Protein AF-A0A975SN29-F1 (afdb_monomer)

Sequence (221 aa):
MDMKLSLSLAALLTLSACASNGNGTATGSHAGDKAAVGAVIGGGGAYLGCKLLGGSNVACRNLAVVGAAAGGYIGWKQGKEQDLAEAQAFADKMRQSKVPVQTDTGTVRHQDDKGQPVAYTAWRGTNVGLPPKALAAGDPDLQHSVELAGQLAVSRHESTTVIVSVPAKQRENVLFWLNNGFQQGTAANDTTPPKIQEVPYKKGSLPYLRVQPTDQQQFHA

Radius of gyration: 21.83 Å; Cα contacts (8 Å, |Δi|>4): 392; chains: 1; bounding box: 66×28×60 Å

Mean predicted aligned error: 11.05 Å

pLDDT: mean 77.38, std 17.58, range [30.55, 97.31]

Organism: NCBI:txid2785627

Structure (mmCIF, N/CA/C/O backbone):
data_AF-A0A975SN29-F1
#
_entry.id   AF-A0A975SN29-F1
#
loop_
_atom_site.group_PDB
_atom_site.id
_atom_site.type_symbol
_atom_site.label_atom_id
_atom_site.label_alt_id
_atom_site.label_comp_id
_atom_site.label_asym_id
_atom_site.label_entity_id
_atom_site.label_seq_id
_atom_site.pdbx_PDB_ins_code
_atom_site.Cartn_x
_atom_site.Cartn_y
_atom_site.Cartn_z
_atom_site.occupancy
_atom_site.B_iso_or_equiv
_atom_site.auth_seq_id
_atom_site.auth_comp_id
_atom_site.auth_asym_id
_atom_site.auth_atom_id
_atom_site.pdbx_PDB_model_num
ATOM 1 N N . MET A 1 1 ? 42.131 11.975 -22.001 1.00 42.06 1 MET A N 1
ATOM 2 C CA . MET A 1 1 ? 41.011 11.460 -22.816 1.00 42.06 1 MET A CA 1
ATOM 3 C C . MET A 1 1 ? 39.726 11.624 -22.000 1.00 42.06 1 MET A C 1
ATOM 5 O O . MET A 1 1 ? 39.101 10.630 -21.706 1.00 42.06 1 MET A O 1
ATOM 9 N N . ASP A 1 2 ? 39.297 12.833 -21.602 1.00 38.12 2 ASP A N 1
ATOM 10 C CA . ASP A 1 2 ? 38.411 12.926 -20.410 1.00 38.12 2 ASP A CA 1
ATOM 11 C C . ASP A 1 2 ? 37.273 13.958 -20.494 1.00 38.12 2 ASP A C 1
ATOM 13 O O . ASP A 1 2 ? 36.813 14.473 -19.485 1.00 38.12 2 ASP A O 1
ATOM 17 N N . MET A 1 3 ? 36.764 14.256 -21.695 1.00 30.55 3 MET A N 1
ATOM 18 C CA . MET A 1 3 ? 35.616 15.177 -21.854 1.00 30.55 3 MET A CA 1
ATOM 19 C C . MET A 1 3 ? 34.430 14.611 -22.646 1.00 30.55 3 MET A C 1
ATOM 21 O O . MET A 1 3 ? 33.366 15.217 -22.674 1.00 30.55 3 MET A O 1
ATOM 25 N N . LYS A 1 4 ? 34.570 13.439 -23.283 1.00 32.84 4 LYS A N 1
ATOM 26 C CA . LYS A 1 4 ? 33.484 12.832 -24.085 1.00 32.84 4 LYS A CA 1
ATOM 27 C C . LYS A 1 4 ? 32.602 11.860 -23.288 1.00 32.84 4 LYS A C 1
ATOM 29 O O . LYS A 1 4 ? 31.443 11.660 -23.648 1.00 32.84 4 LYS A O 1
ATOM 34 N N . LEU A 1 5 ? 33.119 11.293 -22.195 1.00 35.09 5 LEU A N 1
ATOM 35 C CA . LEU A 1 5 ? 32.357 10.396 -21.318 1.00 35.09 5 LEU A CA 1
ATOM 36 C C . LEU A 1 5 ? 31.350 11.168 -20.446 1.00 35.09 5 LEU A C 1
ATOM 38 O O . LEU A 1 5 ? 30.210 10.737 -20.294 1.00 35.09 5 LEU A O 1
ATOM 42 N N . SER A 1 6 ? 31.735 12.350 -19.954 1.00 35.56 6 SER A N 1
ATOM 43 C CA . SER A 1 6 ? 30.898 13.206 -19.101 1.00 35.56 6 SER A CA 1
ATOM 44 C C . SER A 1 6 ? 29.681 13.780 -19.836 1.00 35.56 6 SER A C 1
ATOM 46 O O . SER A 1 6 ? 28.582 13.779 -19.284 1.00 35.56 6 SER A O 1
ATOM 48 N N . LEU A 1 7 ? 29.824 14.167 -21.111 1.00 34.75 7 LEU A N 1
ATOM 49 C CA . LEU A 1 7 ? 28.680 14.581 -21.941 1.00 34.75 7 LEU A CA 1
ATOM 50 C C . LEU A 1 7 ? 27.700 13.433 -22.225 1.00 34.75 7 LEU A C 1
ATOM 52 O O . LEU A 1 7 ? 26.506 13.671 -22.383 1.00 34.75 7 LEU A O 1
ATOM 56 N N . SER A 1 8 ? 28.190 12.194 -22.290 1.00 44.41 8 SER A N 1
ATOM 57 C CA . SER A 1 8 ? 27.351 11.021 -22.561 1.00 44.41 8 SER A CA 1
ATOM 58 C C . SER A 1 8 ? 26.499 10.655 -21.341 1.00 44.41 8 SER A C 1
ATOM 60 O O . SER A 1 8 ? 25.329 10.316 -21.493 1.00 44.41 8 SER A O 1
ATOM 62 N N . LEU A 1 9 ? 27.053 10.804 -20.132 1.00 43.00 9 LEU A N 1
ATOM 63 C CA . LEU A 1 9 ? 26.331 10.596 -18.875 1.00 43.00 9 LEU A CA 1
ATOM 64 C C . LEU A 1 9 ? 25.276 11.691 -18.633 1.00 43.00 9 LEU A C 1
ATOM 66 O O . LEU A 1 9 ? 24.149 11.386 -18.259 1.00 43.00 9 LEU A O 1
ATOM 70 N N . ALA A 1 10 ? 25.604 12.953 -18.932 1.00 40.62 10 ALA A N 1
ATOM 71 C CA . ALA A 1 10 ? 24.655 14.068 -18.859 1.00 40.62 10 ALA A CA 1
ATOM 72 C C . ALA A 1 10 ? 23.518 13.950 -19.895 1.00 40.62 10 ALA A C 1
ATOM 74 O O . ALA A 1 10 ? 22.378 14.310 -19.605 1.00 40.62 10 ALA A O 1
ATOM 75 N N . ALA A 1 11 ? 23.796 13.394 -21.081 1.00 43.03 11 ALA A N 1
ATOM 76 C CA . ALA A 1 11 ? 22.776 13.063 -22.077 1.00 43.03 11 ALA A CA 1
ATOM 77 C C . ALA A 1 11 ? 21.866 11.903 -21.619 1.00 43.03 11 ALA A C 1
ATOM 79 O O . ALA A 1 11 ? 20.659 11.953 -21.822 1.00 43.03 11 ALA A O 1
ATOM 80 N N . LEU A 1 12 ? 22.416 10.883 -20.949 1.00 43.94 12 LEU A N 1
ATOM 81 C CA . LEU A 1 12 ? 21.635 9.793 -20.342 1.00 43.94 12 LEU A CA 1
ATOM 82 C C . LEU A 1 12 ? 20.727 10.296 -19.205 1.00 43.94 12 LEU A C 1
ATOM 84 O O . LEU A 1 12 ? 19.560 9.917 -19.152 1.00 43.94 12 LEU A O 1
ATOM 88 N N . LEU A 1 13 ? 21.230 11.209 -18.367 1.00 41.72 13 LEU A N 1
ATOM 89 C CA . LEU A 1 13 ? 20.468 11.859 -17.291 1.00 41.72 13 LEU A CA 1
ATOM 90 C C . LEU A 1 13 ? 19.390 12.831 -17.811 1.00 41.72 13 LEU A C 1
ATOM 92 O O . LEU A 1 13 ? 18.371 13.040 -17.157 1.00 41.72 13 LEU A O 1
ATOM 96 N N . THR A 1 14 ? 19.579 13.416 -18.998 1.00 43.19 14 THR A N 1
ATOM 97 C CA . THR A 1 14 ? 18.558 14.264 -19.642 1.00 43.19 14 THR A CA 1
ATOM 98 C C . THR A 1 14 ? 17.539 13.455 -20.447 1.00 43.19 14 THR A C 1
ATOM 100 O O . THR A 1 14 ? 16.385 13.871 -20.531 1.00 43.19 14 THR A O 1
ATOM 103 N N . LEU A 1 15 ? 17.888 12.264 -20.958 1.00 39.72 15 LEU A N 1
ATOM 104 C CA . LEU A 1 15 ? 16.905 11.343 -21.546 1.00 39.72 15 LEU A CA 1
ATOM 105 C C . LEU A 1 15 ? 15.974 10.723 -20.495 1.00 39.72 15 LEU A C 1
ATOM 107 O O . LEU A 1 15 ? 14.792 10.561 -20.792 1.00 39.72 15 LEU A O 1
ATOM 111 N N . SER A 1 16 ? 16.433 10.460 -19.265 1.00 43.19 16 SER A N 1
ATOM 112 C CA . SER A 1 16 ? 15.530 10.062 -18.168 1.00 43.19 16 SER A CA 1
ATOM 113 C C . SER A 1 16 ? 14.518 11.158 -17.806 1.00 43.19 16 SER A C 1
ATOM 115 O O . SER A 1 16 ? 13.410 10.840 -17.390 1.00 43.19 16 SER A O 1
ATOM 117 N N . ALA A 1 17 ? 14.851 12.432 -18.050 1.00 37.81 17 ALA A N 1
ATOM 118 C CA . ALA A 1 17 ? 13.935 13.568 -17.893 1.00 37.81 17 ALA A CA 1
ATOM 119 C C . ALA A 1 17 ? 13.009 13.802 -19.110 1.00 37.81 17 ALA A C 1
ATOM 121 O O . ALA A 1 17 ? 12.074 14.593 -19.034 1.00 37.81 17 ALA A O 1
ATOM 122 N N . CYS A 1 18 ? 13.246 13.129 -20.244 1.00 42.12 18 CYS A N 1
ATOM 123 C CA . CYS A 1 18 ? 12.315 13.115 -21.381 1.00 42.12 18 CYS A CA 1
ATOM 124 C C . CYS A 1 18 ? 11.460 11.842 -21.429 1.00 42.12 18 CYS A C 1
ATOM 126 O O . CYS A 1 18 ? 10.334 11.901 -21.916 1.00 42.12 18 CYS A O 1
ATOM 128 N N . ALA A 1 19 ? 11.927 10.724 -20.863 1.00 38.62 19 ALA A N 1
ATOM 129 C CA . ALA A 1 19 ? 11.086 9.553 -20.605 1.00 38.62 19 ALA A CA 1
ATOM 130 C C . ALA A 1 19 ? 9.958 9.868 -19.600 1.00 38.62 19 ALA A C 1
ATOM 132 O O . ALA A 1 19 ? 8.899 9.254 -19.661 1.00 38.62 19 ALA A O 1
ATOM 133 N N . SER A 1 20 ? 10.134 10.892 -18.754 1.00 36.16 20 SER A N 1
ATOM 134 C CA . SER A 1 20 ? 9.073 11.431 -17.895 1.00 36.16 20 SER A CA 1
ATOM 135 C C . SER A 1 20 ? 8.062 12.340 -18.612 1.00 36.16 20 SER A C 1
ATOM 137 O O . SER A 1 20 ? 7.052 12.704 -18.017 1.00 36.16 20 SER A O 1
ATOM 139 N N . ASN A 1 21 ? 8.295 12.708 -19.881 1.00 31.58 21 ASN A N 1
ATOM 140 C CA . ASN A 1 21 ? 7.394 13.576 -20.659 1.00 31.58 21 ASN A CA 1
ATOM 141 C C . ASN A 1 21 ? 6.458 12.809 -21.610 1.00 31.58 21 ASN A C 1
ATOM 143 O O . ASN A 1 21 ? 5.688 13.421 -22.347 1.00 31.58 21 ASN A O 1
ATOM 147 N N . GLY A 1 22 ? 6.473 11.475 -21.563 1.00 33.03 22 GLY A N 1
ATOM 148 C CA . GLY A 1 22 ? 5.462 10.611 -22.169 1.00 33.03 22 GLY A CA 1
ATOM 149 C C . GLY A 1 22 ? 4.549 10.020 -21.099 1.00 33.03 22 GLY A C 1
ATOM 150 O O . GLY A 1 22 ? 4.632 8.837 -20.809 1.00 33.03 22 GLY A O 1
ATOM 151 N N . ASN A 1 23 ? 3.699 10.844 -20.484 1.00 35.97 23 ASN A N 1
ATOM 152 C CA . ASN A 1 23 ? 2.601 10.405 -19.608 1.00 35.97 23 ASN A CA 1
ATOM 153 C C . ASN A 1 23 ? 2.967 9.634 -18.316 1.00 35.97 23 ASN A C 1
ATOM 155 O O . ASN A 1 23 ? 2.082 9.079 -17.669 1.00 35.97 23 ASN A O 1
ATOM 159 N N . GLY A 1 24 ? 4.239 9.608 -17.919 1.00 35.94 24 GLY A N 1
ATOM 160 C CA . GLY A 1 24 ? 4.712 8.960 -16.698 1.00 35.94 24 GLY A CA 1
ATOM 161 C C . GLY A 1 24 ? 5.503 9.946 -15.862 1.00 35.94 24 GLY A C 1
ATOM 162 O O . GLY A 1 24 ? 6.723 10.023 -15.967 1.00 35.94 24 GLY A O 1
ATOM 163 N N . THR A 1 25 ? 4.804 10.718 -15.037 1.00 35.81 25 THR A N 1
ATOM 164 C CA . THR A 1 25 ? 5.417 11.433 -13.919 1.00 35.81 25 THR A CA 1
ATOM 165 C C . THR A 1 25 ? 6.379 10.498 -13.189 1.00 35.81 25 THR A C 1
ATOM 167 O O . THR A 1 25 ? 6.007 9.367 -12.873 1.00 35.81 25 THR A O 1
ATOM 170 N N . ALA A 1 26 ? 7.583 10.978 -12.869 1.00 42.91 26 ALA A N 1
ATOM 171 C CA . ALA A 1 26 ? 8.365 10.445 -11.760 1.00 42.91 26 ALA A CA 1
ATOM 172 C C . ALA A 1 26 ? 7.578 10.721 -10.464 1.00 42.91 26 ALA A C 1
ATOM 174 O O . ALA A 1 26 ? 7.877 11.626 -9.695 1.00 42.91 26 ALA A O 1
ATOM 175 N N . THR A 1 27 ? 6.460 10.021 -10.291 1.00 43.81 27 THR A N 1
ATOM 176 C CA . THR A 1 27 ? 5.725 9.929 -9.040 1.00 43.81 27 THR A CA 1
ATOM 177 C C . THR A 1 27 ? 6.634 9.143 -8.132 1.00 43.81 27 THR A C 1
ATOM 179 O O . THR A 1 27 ? 6.954 8.022 -8.521 1.00 43.81 27 THR A O 1
ATOM 182 N N . GLY A 1 28 ? 7.070 9.726 -7.010 1.00 49.59 28 GLY A N 1
ATOM 183 C CA . GLY A 1 28 ? 7.943 9.101 -6.009 1.00 49.59 28 GLY A CA 1
ATOM 184 C C . GLY A 1 28 ? 7.389 7.749 -5.580 1.00 49.59 28 GLY A C 1
ATOM 185 O O . GLY A 1 28 ? 6.619 7.649 -4.625 1.00 49.59 28 GLY A O 1
ATOM 186 N N . SER A 1 29 ? 7.681 6.735 -6.392 1.00 59.50 29 SER A N 1
ATOM 187 C CA . SER A 1 29 ? 7.031 5.447 -6.355 1.00 59.50 29 SER A CA 1
ATOM 188 C C . SER A 1 29 ? 7.903 4.324 -6.838 1.00 59.50 29 SER A C 1
ATOM 190 O O . SER A 1 29 ? 8.694 4.536 -7.748 1.00 59.50 29 SER A O 1
ATOM 192 N N . HIS A 1 30 ? 7.726 3.114 -6.298 1.00 64.38 30 HIS A N 1
ATOM 193 C CA . HIS A 1 30 ? 8.544 1.969 -6.703 1.00 64.38 30 HIS A CA 1
ATOM 194 C C . HIS A 1 30 ? 8.487 1.753 -8.215 1.00 64.38 30 HIS A C 1
ATOM 196 O O . HIS A 1 30 ? 9.517 1.534 -8.845 1.00 64.38 30 HIS A O 1
ATOM 202 N N . ALA A 1 31 ? 7.303 1.881 -8.814 1.00 65.81 31 ALA A N 1
ATOM 203 C CA . ALA A 1 31 ? 7.139 1.805 -10.260 1.00 65.81 31 ALA A CA 1
ATOM 204 C C . ALA A 1 31 ? 7.896 2.926 -11.001 1.00 65.81 31 ALA A C 1
ATOM 206 O O . ALA A 1 31 ? 8.588 2.642 -11.973 1.00 65.81 31 ALA A O 1
ATOM 207 N N . GLY A 1 32 ? 7.819 4.176 -10.538 1.00 62.59 32 GLY A N 1
ATOM 208 C CA . GLY A 1 32 ? 8.543 5.305 -11.136 1.00 62.59 32 GLY A CA 1
ATOM 209 C C . GLY A 1 32 ? 10.066 5.201 -10.985 1.00 62.59 32 GLY A C 1
ATOM 210 O O . GLY A 1 32 ? 10.797 5.332 -11.965 1.00 62.59 32 GLY A O 1
ATOM 211 N N . ASP A 1 33 ? 10.548 4.892 -9.783 1.00 69.44 33 ASP A N 1
ATOM 212 C CA . ASP A 1 33 ? 11.972 4.808 -9.450 1.00 69.44 33 ASP A CA 1
ATOM 213 C C . ASP A 1 33 ? 12.642 3.654 -10.193 1.00 69.44 33 ASP A C 1
ATOM 215 O O . ASP A 1 33 ? 13.698 3.812 -10.812 1.00 69.44 33 ASP A O 1
ATOM 219 N N . LYS A 1 34 ? 12.009 2.475 -10.175 1.00 72.00 34 LYS A N 1
ATOM 220 C CA . LYS A 1 34 ? 12.519 1.305 -10.890 1.00 72.00 34 LYS A CA 1
ATOM 221 C C . LYS A 1 34 ? 12.442 1.518 -12.395 1.00 72.00 34 LYS A C 1
ATOM 223 O O . LYS A 1 34 ? 13.372 1.099 -13.078 1.00 72.00 34 LYS A O 1
ATOM 228 N N . ALA A 1 35 ? 11.416 2.197 -12.916 1.00 71.25 35 ALA A N 1
ATOM 229 C CA . ALA A 1 35 ? 11.364 2.578 -14.327 1.00 71.25 35 ALA A CA 1
ATOM 230 C C . ALA A 1 35 ? 12.508 3.523 -14.706 1.00 71.25 35 ALA A C 1
ATOM 232 O O . ALA A 1 35 ? 13.183 3.296 -15.704 1.00 71.25 35 ALA A O 1
ATOM 233 N N . ALA A 1 36 ? 12.793 4.543 -13.897 1.00 69.00 36 ALA A N 1
ATOM 234 C CA . ALA A 1 36 ? 13.897 5.461 -14.161 1.00 69.00 36 ALA A CA 1
ATOM 235 C C . ALA A 1 36 ? 15.252 4.731 -14.165 1.00 69.00 36 ALA A C 1
ATOM 237 O O . ALA A 1 36 ? 16.028 4.857 -15.116 1.00 69.00 36 ALA A O 1
ATOM 238 N N . VAL A 1 37 ? 15.515 3.905 -13.147 1.00 74.25 37 VAL A N 1
ATOM 239 C CA . VAL A 1 37 ? 16.735 3.084 -13.065 1.00 74.25 37 VAL A CA 1
ATOM 240 C C . VAL A 1 37 ? 16.821 2.115 -14.242 1.00 74.25 37 VAL A C 1
ATOM 242 O O . VAL A 1 37 ? 17.861 2.014 -14.894 1.00 74.25 37 VAL A O 1
ATOM 245 N N . GLY A 1 38 ? 15.720 1.434 -14.550 1.00 66.44 38 GLY A N 1
ATOM 246 C CA . GLY A 1 38 ? 15.622 0.512 -15.669 1.00 66.44 38 GLY A CA 1
ATOM 247 C C . GLY A 1 38 ? 15.905 1.202 -17.000 1.00 66.44 38 GLY A C 1
ATOM 248 O O . GLY A 1 38 ? 16.692 0.688 -17.791 1.00 66.44 38 GLY A O 1
ATOM 249 N N . ALA A 1 39 ? 15.358 2.396 -17.230 1.00 70.38 39 ALA A N 1
ATOM 250 C CA . ALA A 1 39 ? 15.585 3.170 -18.445 1.00 70.38 39 ALA A CA 1
ATOM 251 C C . ALA A 1 39 ? 17.049 3.607 -18.600 1.00 70.38 39 ALA A C 1
ATOM 253 O O . ALA A 1 39 ? 17.607 3.528 -19.696 1.00 70.38 39 ALA A O 1
ATOM 254 N N . VAL A 1 40 ? 17.709 4.004 -17.509 1.00 69.94 40 VAL A N 1
ATOM 255 C CA . VAL A 1 40 ? 19.139 4.351 -17.528 1.00 69.94 40 VAL A CA 1
ATOM 256 C C . VAL A 1 40 ? 19.999 3.124 -17.835 1.00 69.94 40 VAL A C 1
ATOM 258 O O . VAL A 1 40 ? 20.869 3.190 -18.707 1.00 69.94 40 VAL A O 1
ATOM 261 N N . ILE A 1 41 ? 19.746 1.996 -17.164 1.00 73.06 41 ILE A N 1
ATOM 262 C CA . ILE A 1 41 ? 20.492 0.747 -17.382 1.00 73.06 41 ILE A CA 1
ATOM 263 C C . ILE A 1 41 ? 20.272 0.236 -18.807 1.00 73.06 41 ILE A C 1
ATOM 265 O O . ILE A 1 41 ? 21.234 -0.097 -19.500 1.00 73.06 41 ILE A O 1
ATOM 269 N N . GLY A 1 42 ? 19.023 0.212 -19.268 1.00 69.44 42 GLY A N 1
ATOM 270 C CA . GLY A 1 42 ? 18.660 -0.257 -20.599 1.00 69.44 42 GLY A CA 1
ATOM 271 C C . GLY A 1 42 ? 19.234 0.627 -21.705 1.00 69.44 42 GLY A C 1
ATOM 272 O O . GLY A 1 42 ? 19.838 0.116 -22.648 1.00 69.44 42 GLY A O 1
ATOM 273 N N . GLY A 1 43 ? 19.131 1.954 -21.574 1.00 69.69 43 GLY A N 1
ATOM 274 C CA . GLY A 1 43 ? 19.673 2.890 -22.559 1.00 69.69 43 GLY A CA 1
ATOM 275 C C . GLY A 1 43 ? 21.199 2.911 -22.591 1.00 69.69 43 GLY A C 1
ATOM 276 O O . GLY A 1 43 ? 21.801 2.865 -23.668 1.00 69.69 43 GLY A O 1
ATOM 277 N N . GLY A 1 44 ? 21.838 2.910 -21.419 1.00 68.12 44 GLY A N 1
ATOM 278 C CA . GLY A 1 44 ? 23.293 2.833 -21.298 1.00 68.12 44 GLY A CA 1
ATOM 279 C C . GLY A 1 44 ? 23.852 1.510 -21.829 1.00 68.12 44 GLY A C 1
ATOM 280 O O . GLY A 1 44 ? 24.792 1.514 -22.626 1.00 68.12 44 GLY A O 1
ATOM 281 N N . GLY A 1 45 ? 23.239 0.384 -21.451 1.00 69.88 45 GLY A N 1
ATOM 282 C CA . GLY A 1 45 ? 23.630 -0.955 -21.893 1.00 69.88 45 GLY A CA 1
ATOM 283 C C . GLY A 1 45 ? 23.480 -1.149 -23.401 1.00 69.88 45 GLY A C 1
ATOM 284 O O . GLY A 1 45 ? 24.402 -1.637 -24.054 1.00 69.88 45 GLY A O 1
ATOM 285 N N . ALA A 1 46 ? 22.369 -0.690 -23.981 1.00 72.62 46 ALA A N 1
A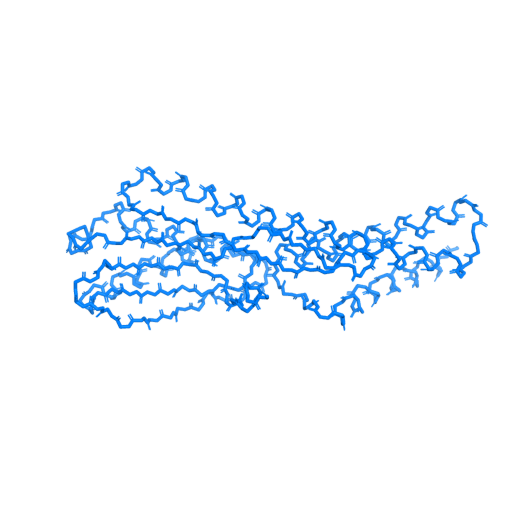TOM 286 C CA . ALA A 1 46 ? 22.132 -0.761 -25.419 1.00 72.62 46 ALA A CA 1
ATOM 287 C C . ALA A 1 46 ? 23.109 0.117 -26.223 1.00 72.62 46 ALA A C 1
ATOM 289 O O . ALA A 1 46 ? 23.661 -0.331 -27.231 1.00 72.62 46 ALA A O 1
ATOM 290 N N . TYR A 1 47 ? 23.385 1.345 -25.767 1.00 74.25 47 TYR A N 1
ATOM 291 C CA . TYR A 1 47 ? 24.357 2.223 -26.425 1.00 74.25 47 TYR A CA 1
ATOM 292 C C . TYR A 1 47 ? 25.767 1.621 -26.423 1.00 74.25 47 TYR A C 1
ATOM 294 O O . TYR A 1 47 ? 26.421 1.556 -27.469 1.00 74.25 47 TYR A O 1
ATOM 302 N N . LEU A 1 48 ? 26.231 1.172 -25.251 1.00 74.12 48 LEU A N 1
ATOM 303 C CA . LEU A 1 48 ? 27.554 0.570 -25.085 1.00 74.12 48 LEU A CA 1
ATOM 304 C C . LEU A 1 48 ? 27.674 -0.729 -25.885 1.00 74.12 48 LEU A C 1
ATOM 306 O O . LEU A 1 48 ? 28.657 -0.903 -26.602 1.00 74.12 48 LEU A O 1
ATOM 310 N N . GLY A 1 49 ? 26.654 -1.590 -25.846 1.00 71.81 49 GLY A N 1
ATOM 311 C CA . GLY A 1 49 ? 26.600 -2.817 -26.640 1.00 71.81 49 GLY A CA 1
ATOM 312 C C . GLY A 1 49 ? 26.701 -2.544 -28.142 1.0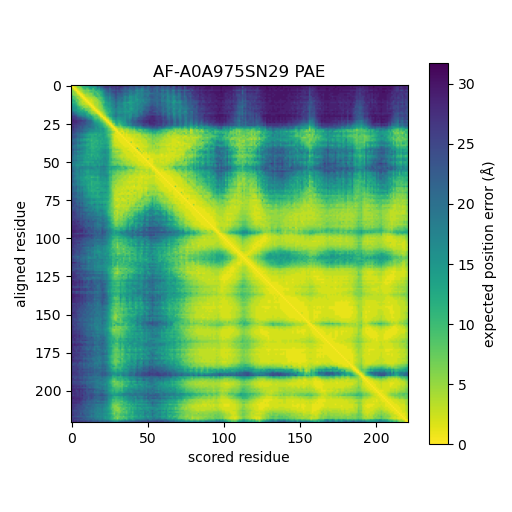0 71.81 49 GLY A C 1
ATOM 313 O O . GLY A 1 49 ? 27.541 -3.129 -28.820 1.00 71.81 49 GLY A O 1
ATOM 314 N N . CYS A 1 50 ? 25.932 -1.585 -28.665 1.00 75.38 50 CYS A N 1
ATOM 315 C CA . CYS A 1 50 ? 26.022 -1.195 -30.074 1.00 75.38 50 CYS A CA 1
ATOM 316 C C . CYS A 1 50 ? 27.405 -0.643 -30.447 1.00 75.38 50 CYS A C 1
ATOM 318 O O . CYS A 1 50 ? 27.923 -0.937 -31.526 1.00 75.38 50 CYS A O 1
ATOM 320 N N . LYS A 1 51 ? 28.033 0.133 -29.556 1.00 73.19 51 LYS A N 1
ATOM 321 C CA . LYS A 1 51 ? 29.380 0.659 -29.788 1.00 73.19 51 LYS A CA 1
ATOM 322 C C . LYS A 1 51 ? 30.451 -0.419 -29.817 1.00 73.19 51 LYS A C 1
ATOM 324 O O . LYS A 1 51 ? 31.335 -0.351 -30.668 1.00 73.19 51 LYS A O 1
ATOM 329 N N . LEU A 1 52 ? 30.347 -1.413 -28.941 1.00 76.19 52 LEU A N 1
ATOM 330 C CA . LEU A 1 52 ? 31.243 -2.568 -28.919 1.00 76.19 52 LEU A CA 1
ATOM 331 C C . LEU A 1 52 ? 31.102 -3.435 -30.178 1.00 76.19 52 LEU A C 1
ATOM 333 O O . LEU A 1 52 ? 32.084 -4.007 -30.635 1.00 76.19 52 LEU A O 1
ATOM 337 N N . LEU A 1 53 ? 29.914 -3.464 -30.786 1.00 83.44 53 LEU A N 1
ATOM 338 C CA . LEU A 1 53 ? 29.642 -4.161 -32.047 1.00 83.44 53 LEU A CA 1
ATOM 339 C C . LEU A 1 53 ? 30.008 -3.341 -33.302 1.00 83.44 53 LEU A C 1
ATOM 341 O O . LEU A 1 53 ? 29.648 -3.718 -34.414 1.00 83.44 53 LEU A O 1
ATOM 345 N N . GLY A 1 54 ? 30.711 -2.214 -33.145 1.00 81.06 54 GLY A N 1
ATOM 346 C CA . GLY A 1 54 ? 31.159 -1.376 -34.264 1.00 81.06 54 GLY A CA 1
ATOM 347 C C . GLY A 1 54 ? 30.076 -0.467 -34.859 1.00 81.06 54 GLY A C 1
ATOM 348 O O . GLY A 1 54 ? 30.253 0.074 -35.949 1.00 81.06 54 GLY A O 1
ATOM 349 N N . GLY A 1 55 ? 28.955 -0.270 -34.161 1.00 78.44 55 GLY A N 1
ATOM 350 C CA . GLY A 1 55 ? 27.825 0.515 -34.647 1.00 78.44 55 GLY A CA 1
ATOM 351 C C . GLY A 1 55 ? 28.088 2.024 -34.779 1.00 78.44 55 GLY A C 1
ATOM 352 O O . GLY A 1 55 ? 28.858 2.654 -34.035 1.00 78.44 55 GLY A O 1
ATOM 353 N N . SER A 1 56 ? 27.385 2.645 -35.732 1.00 84.25 56 SER A N 1
ATOM 354 C CA . SER A 1 56 ? 27.425 4.094 -35.950 1.00 84.25 56 SER A CA 1
ATOM 355 C C . SER A 1 56 ? 26.758 4.858 -34.798 1.00 84.25 56 SER A C 1
ATOM 357 O O . SER A 1 56 ? 25.887 4.342 -34.102 1.00 84.25 56 SER A O 1
ATOM 359 N N . ASN A 1 57 ? 27.135 6.126 -34.593 1.00 72.81 57 ASN A N 1
ATOM 360 C CA . ASN A 1 57 ? 26.553 6.956 -33.524 1.00 72.81 57 ASN A CA 1
ATOM 361 C C . ASN A 1 57 ? 25.023 7.077 -33.627 1.00 72.81 57 ASN A C 1
ATOM 363 O O . ASN A 1 57 ? 24.348 7.103 -32.603 1.00 72.81 57 ASN A O 1
ATOM 367 N N . VAL A 1 58 ? 24.486 7.147 -34.849 1.00 74.25 58 VAL A N 1
ATOM 368 C CA . VAL A 1 58 ? 23.041 7.266 -35.095 1.00 74.25 58 VAL A CA 1
ATOM 369 C C . VAL A 1 58 ? 22.332 5.955 -34.752 1.00 74.25 58 VAL A C 1
ATOM 371 O O . VAL A 1 58 ? 21.357 5.970 -34.006 1.00 74.25 58 VAL A O 1
ATOM 374 N N . ALA A 1 59 ? 22.868 4.815 -35.202 1.00 72.25 59 ALA A N 1
ATOM 375 C CA . ALA A 1 59 ? 22.308 3.501 -34.887 1.00 72.25 59 ALA A CA 1
ATOM 376 C C . ALA A 1 59 ? 22.348 3.207 -33.378 1.00 72.25 59 ALA A C 1
ATOM 378 O O . ALA A 1 59 ? 21.356 2.756 -32.810 1.00 72.25 59 ALA A O 1
ATOM 379 N N . CYS A 1 60 ? 23.454 3.536 -32.703 1.00 73.88 60 CYS A N 1
ATOM 380 C CA . CYS A 1 60 ? 23.589 3.293 -31.267 1.00 73.88 60 CYS A CA 1
ATOM 381 C C . CYS A 1 60 ? 22.714 4.213 -30.419 1.00 73.88 60 CYS A C 1
ATOM 383 O O . CYS A 1 60 ? 22.225 3.781 -29.381 1.00 73.88 60 CYS A O 1
ATOM 385 N N . ARG A 1 61 ? 22.467 5.455 -30.855 1.00 70.94 61 ARG A N 1
ATOM 386 C CA . ARG A 1 61 ? 21.489 6.336 -30.200 1.00 70.94 61 ARG A CA 1
ATOM 387 C C . ARG A 1 61 ? 20.069 5.798 -30.329 1.00 70.94 61 ARG A C 1
ATOM 389 O O . ARG A 1 61 ? 19.362 5.762 -29.330 1.00 70.94 61 ARG A O 1
ATOM 396 N N . ASN A 1 62 ? 19.676 5.329 -31.512 1.00 69.81 62 ASN A N 1
ATOM 397 C CA . ASN A 1 62 ? 18.355 4.728 -31.700 1.00 69.81 62 ASN A CA 1
ATOM 398 C C . ASN A 1 62 ? 18.192 3.468 -30.838 1.00 69.81 62 ASN A C 1
ATOM 400 O O . ASN A 1 62 ? 17.161 3.296 -30.193 1.00 69.81 62 ASN A O 1
ATOM 404 N N . LEU A 1 63 ? 19.232 2.631 -30.752 1.00 69.12 63 LEU A N 1
ATOM 405 C CA . LEU A 1 63 ? 19.213 1.454 -29.886 1.00 69.12 63 LEU A CA 1
ATOM 406 C C . LEU A 1 63 ? 19.153 1.832 -28.398 1.00 69.12 63 LEU A C 1
ATOM 408 O O . LEU A 1 63 ? 18.455 1.174 -27.638 1.00 69.12 63 LEU A O 1
ATOM 412 N N . ALA A 1 64 ? 19.829 2.908 -27.987 1.00 70.38 64 ALA A N 1
ATOM 413 C CA . ALA A 1 64 ? 19.759 3.431 -26.624 1.00 70.38 64 ALA A CA 1
ATOM 414 C C . ALA A 1 64 ? 18.343 3.886 -26.245 1.00 70.38 64 ALA A C 1
ATOM 416 O O . ALA A 1 64 ? 17.905 3.636 -25.129 1.00 70.38 64 ALA A O 1
ATOM 417 N N . VAL A 1 65 ? 17.610 4.520 -27.165 1.00 71.50 65 VAL A N 1
ATOM 418 C CA . VAL A 1 65 ? 16.216 4.930 -26.923 1.00 71.50 65 VAL A CA 1
ATOM 419 C C . VAL A 1 65 ? 15.319 3.709 -26.719 1.00 71.50 65 VAL A C 1
ATOM 421 O O . VAL A 1 65 ? 14.565 3.661 -25.752 1.00 71.50 65 VAL A O 1
ATOM 424 N N . VAL A 1 66 ? 15.448 2.692 -27.576 1.00 75.69 66 VAL A N 1
ATOM 425 C CA . VAL A 1 66 ? 14.686 1.438 -27.441 1.00 75.69 66 VAL A CA 1
ATOM 426 C C . VAL A 1 66 ? 15.065 0.707 -26.150 1.00 75.69 66 VAL A C 1
ATOM 428 O O . VAL A 1 66 ? 14.194 0.275 -25.401 1.00 75.69 66 VAL A O 1
ATOM 431 N N . GLY A 1 67 ? 16.361 0.624 -25.843 1.00 69.69 67 GLY A N 1
ATOM 432 C CA . GLY A 1 67 ? 16.859 0.034 -24.603 1.00 69.69 67 GLY A CA 1
ATOM 433 C C . GLY A 1 67 ? 16.340 0.760 -23.364 1.00 69.69 67 GLY A C 1
ATOM 434 O O . GLY A 1 67 ? 15.969 0.110 -22.391 1.00 69.69 67 GLY A O 1
ATOM 435 N N . ALA A 1 68 ? 16.255 2.091 -23.402 1.00 68.44 68 ALA A N 1
ATOM 436 C CA . ALA A 1 68 ? 15.689 2.883 -22.318 1.00 68.44 68 ALA A CA 1
ATOM 437 C C . ALA A 1 68 ? 14.183 2.635 -22.145 1.00 68.44 68 ALA A C 1
ATOM 439 O O . ALA A 1 68 ? 13.727 2.479 -21.017 1.00 68.44 68 ALA A O 1
ATOM 440 N N . ALA A 1 69 ? 13.418 2.528 -23.234 1.00 69.44 69 ALA A N 1
ATOM 441 C CA . ALA A 1 69 ? 11.995 2.195 -23.166 1.00 69.44 69 ALA A CA 1
ATOM 442 C C . ALA A 1 69 ? 11.765 0.790 -22.574 1.00 69.44 69 ALA A C 1
ATOM 444 O O . ALA A 1 69 ? 10.987 0.633 -21.632 1.00 69.44 69 ALA A O 1
ATOM 445 N N . ALA A 1 70 ? 12.508 -0.215 -23.051 1.00 71.00 70 ALA A N 1
ATOM 446 C CA . ALA A 1 70 ? 12.438 -1.586 -22.542 1.00 71.00 70 ALA A CA 1
ATOM 447 C C . ALA A 1 70 ? 12.856 -1.691 -21.074 1.00 71.00 70 ALA A C 1
ATOM 449 O O . ALA A 1 70 ? 12.159 -2.303 -20.263 1.00 71.00 70 ALA A O 1
ATOM 450 N N . GLY A 1 71 ? 13.966 -1.052 -20.709 1.00 68.38 71 GLY A N 1
ATOM 451 C CA . GLY A 1 71 ? 14.419 -0.997 -19.327 1.00 68.38 71 GLY A CA 1
ATOM 452 C C . GLY A 1 71 ? 13.420 -0.279 -18.418 1.00 68.38 71 GLY A C 1
ATOM 453 O O . GLY A 1 71 ? 13.140 -0.761 -17.322 1.00 68.38 71 GLY A O 1
ATOM 454 N N . GLY A 1 72 ? 12.830 0.823 -18.888 1.00 70.88 72 GLY A N 1
ATOM 455 C CA . GLY A 1 72 ? 11.810 1.572 -18.160 1.00 70.88 72 GLY A CA 1
ATOM 456 C C . GLY A 1 72 ? 10.558 0.753 -17.881 1.00 70.88 72 GLY A C 1
ATOM 457 O O . GLY A 1 72 ? 10.096 0.701 -16.743 1.00 70.88 72 GLY A O 1
ATOM 458 N N . TYR A 1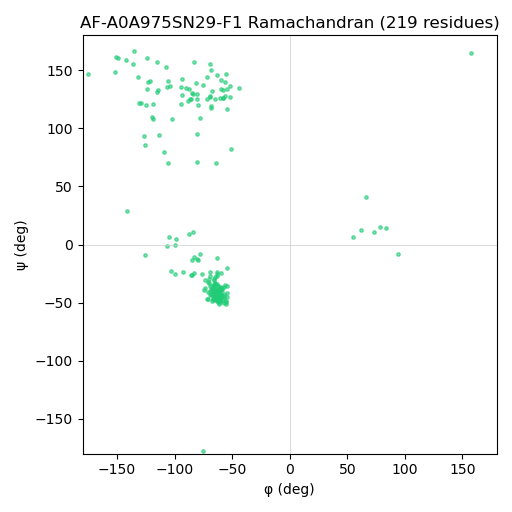 73 ? 10.066 0.028 -18.881 1.00 72.38 73 TYR A N 1
ATOM 459 C CA . TYR A 1 73 ? 8.931 -0.875 -18.725 1.00 72.38 73 TYR A CA 1
ATOM 460 C C . TYR A 1 73 ? 9.196 -2.007 -17.718 1.00 72.38 73 TYR A C 1
ATOM 462 O O . TYR A 1 73 ? 8.375 -2.254 -16.831 1.00 72.38 73 TYR A O 1
ATOM 470 N N . ILE A 1 74 ? 10.348 -2.684 -17.827 1.00 76.31 74 ILE A N 1
ATOM 471 C CA . ILE A 1 74 ? 10.731 -3.765 -16.901 1.00 76.31 74 ILE A CA 1
ATOM 472 C C . ILE A 1 74 ? 10.801 -3.227 -15.472 1.00 76.31 74 ILE A C 1
ATOM 474 O O . ILE A 1 74 ? 10.260 -3.841 -14.552 1.00 76.31 74 ILE A O 1
ATOM 478 N N . GLY A 1 75 ? 11.423 -2.062 -15.298 1.00 72.69 75 GLY A N 1
ATOM 479 C CA 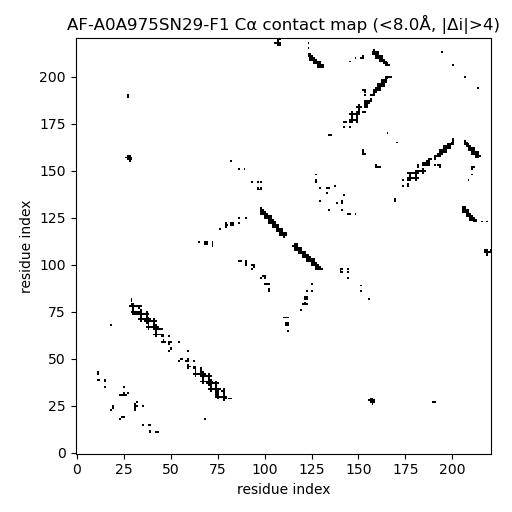. GLY A 1 75 ? 11.500 -1.381 -14.016 1.00 72.69 75 GLY A CA 1
ATOM 480 C C . GLY A 1 75 ? 10.124 -1.041 -13.446 1.00 72.69 75 GLY A C 1
ATOM 481 O O . GLY A 1 75 ? 9.826 -1.401 -12.309 1.00 72.69 75 GLY A O 1
ATOM 482 N N . TRP A 1 76 ? 9.253 -0.423 -14.247 1.00 79.19 76 TRP A N 1
ATOM 483 C CA . TRP A 1 76 ? 7.885 -0.087 -13.849 1.00 79.19 76 TRP A CA 1
ATOM 484 C C . TRP A 1 76 ? 7.110 -1.312 -13.355 1.00 79.19 76 TRP A C 1
ATOM 486 O O . TRP A 1 76 ? 6.526 -1.289 -12.268 1.00 79.19 76 TRP A O 1
ATOM 496 N N . LYS A 1 77 ? 7.159 -2.405 -14.125 1.00 79.00 77 LYS A N 1
ATOM 497 C CA . LYS A 1 77 ? 6.530 -3.680 -13.771 1.00 79.00 77 LYS A CA 1
ATOM 498 C C . LYS A 1 77 ? 7.048 -4.191 -12.429 1.00 79.00 77 LYS A C 1
ATOM 500 O O . LYS A 1 77 ? 6.254 -4.521 -11.551 1.00 79.00 77 LYS A O 1
ATOM 505 N N . GLN A 1 78 ? 8.368 -4.236 -12.270 1.00 81.81 78 GLN A N 1
ATOM 506 C CA . GLN A 1 78 ? 9.008 -4.751 -11.064 1.00 81.81 78 GLN A CA 1
ATOM 507 C C . GLN A 1 78 ? 8.637 -3.917 -9.830 1.00 81.81 78 GLN A C 1
ATOM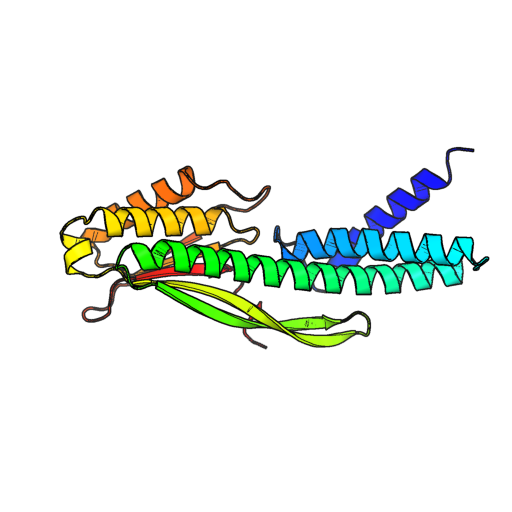 509 O O . GLN A 1 78 ? 8.432 -4.467 -8.750 1.00 81.81 78 GLN A O 1
ATOM 514 N N . GLY A 1 79 ? 8.479 -2.601 -9.998 1.00 78.88 79 GLY A N 1
ATOM 515 C CA . GLY A 1 79 ? 7.976 -1.725 -8.946 1.00 78.88 79 GLY A CA 1
ATOM 516 C C . GLY A 1 79 ? 6.535 -2.044 -8.537 1.00 78.88 79 GLY A C 1
ATOM 517 O O . GLY A 1 79 ? 6.271 -2.194 -7.348 1.00 78.88 79 GLY A O 1
ATOM 518 N N . LYS A 1 80 ? 5.620 -2.248 -9.498 1.00 81.50 80 LYS A N 1
ATOM 519 C CA . LYS A 1 80 ? 4.226 -2.641 -9.202 1.00 81.50 80 LYS A CA 1
ATOM 520 C C . LYS A 1 80 ? 4.109 -4.028 -8.557 1.00 81.50 80 LYS A C 1
ATOM 522 O O . LYS A 1 80 ? 3.228 -4.244 -7.725 1.00 81.50 80 LYS A O 1
ATOM 527 N N . GLU A 1 81 ? 4.981 -4.966 -8.919 1.00 83.38 81 GLU A N 1
ATOM 528 C CA . GLU A 1 81 ? 5.050 -6.285 -8.276 1.00 83.38 81 GLU A CA 1
ATOM 529 C C . GLU A 1 81 ? 5.538 -6.180 -6.827 1.00 83.38 81 GLU A C 1
ATOM 531 O O . GLU A 1 81 ? 4.948 -6.792 -5.936 1.00 83.38 81 GLU A O 1
ATOM 536 N N . GLN A 1 82 ? 6.568 -5.365 -6.577 1.00 81.56 82 GLN A N 1
ATOM 537 C CA . GLN A 1 82 ? 7.062 -5.098 -5.227 1.00 81.56 82 GLN A CA 1
ATOM 538 C C . GLN A 1 82 ? 5.980 -4.437 -4.361 1.00 81.56 82 GLN A C 1
ATOM 540 O O . GLN A 1 82 ? 5.736 -4.877 -3.238 1.00 81.56 82 GLN A O 1
ATOM 545 N N . ASP A 1 83 ? 5.269 -3.454 -4.917 1.00 79.81 83 ASP A N 1
ATOM 546 C CA . ASP A 1 83 ? 4.146 -2.781 -4.266 1.00 79.81 83 ASP A CA 1
ATOM 547 C C . ASP A 1 83 ? 3.062 -3.758 -3.793 1.00 79.81 83 ASP A C 1
ATOM 549 O O . ASP A 1 83 ? 2.566 -3.688 -2.664 1.00 79.81 83 ASP A O 1
ATOM 553 N N . LEU A 1 84 ? 2.703 -4.702 -4.663 1.00 83.25 84 LEU A N 1
ATOM 554 C CA . LEU A 1 84 ? 1.725 -5.731 -4.348 1.00 83.25 84 LEU A CA 1
ATOM 555 C C . LEU A 1 84 ? 2.245 -6.710 -3.288 1.00 83.25 84 LEU A C 1
ATOM 557 O O . LEU A 1 84 ? 1.497 -7.061 -2.374 1.00 83.25 84 LEU A O 1
ATOM 561 N N . ALA A 1 85 ? 3.505 -7.134 -3.391 1.00 85.19 85 ALA A N 1
ATOM 562 C CA . ALA A 1 85 ? 4.119 -8.055 -2.439 1.00 85.19 85 ALA A CA 1
ATOM 563 C C . ALA A 1 85 ? 4.181 -7.457 -1.024 1.00 85.19 85 ALA A C 1
ATOM 565 O O . ALA A 1 85 ? 3.860 -8.138 -0.051 1.00 85.19 85 ALA A O 1
ATOM 566 N N . GLU A 1 86 ? 4.514 -6.172 -0.898 1.00 82.06 86 GLU A N 1
ATOM 567 C CA . GLU A 1 86 ? 4.509 -5.455 0.381 1.00 82.06 86 GLU A CA 1
ATOM 568 C C . GLU A 1 86 ? 3.099 -5.362 0.978 1.00 82.06 86 GLU A C 1
ATOM 570 O O . GLU A 1 86 ? 2.905 -5.647 2.163 1.00 82.06 86 GLU A O 1
ATOM 575 N N . ALA A 1 87 ? 2.094 -5.038 0.157 1.00 83.62 87 ALA A N 1
ATOM 576 C CA . ALA A 1 87 ? 0.701 -4.987 0.597 1.00 83.62 87 ALA A CA 1
ATOM 577 C C . ALA A 1 87 ? 0.158 -6.365 1.025 1.00 83.62 87 ALA A C 1
ATOM 579 O O . ALA A 1 87 ? -0.668 -6.455 1.938 1.00 83.62 87 ALA A O 1
ATOM 580 N N . GLN A 1 88 ? 0.611 -7.446 0.385 1.00 84.50 88 GLN A N 1
ATOM 581 C CA . GLN A 1 88 ? 0.269 -8.818 0.766 1.00 84.50 88 GLN A CA 1
ATOM 582 C C . GLN A 1 88 ? 0.966 -9.235 2.062 1.00 84.50 88 GLN A C 1
ATOM 584 O O . GLN A 1 88 ? 0.296 -9.700 2.980 1.00 84.50 88 GLN A O 1
ATOM 589 N N . ALA A 1 89 ? 2.272 -8.983 2.187 1.00 84.00 89 ALA A N 1
ATOM 590 C CA . ALA A 1 89 ? 3.022 -9.256 3.411 1.00 84.00 89 ALA A CA 1
ATOM 591 C C . ALA A 1 89 ? 2.441 -8.493 4.613 1.00 84.00 89 ALA A C 1
ATOM 593 O O . ALA A 1 89 ? 2.366 -9.021 5.723 1.00 84.00 89 ALA A O 1
ATOM 594 N N . PHE A 1 90 ? 1.979 -7.262 4.390 1.00 81.31 90 PHE A N 1
ATOM 595 C CA . PHE A 1 90 ? 1.242 -6.493 5.383 1.00 81.31 90 PHE A CA 1
ATOM 596 C C . PHE A 1 90 ? -0.078 -7.164 5.786 1.00 81.31 90 PHE A C 1
ATOM 598 O O . PHE A 1 90 ? -0.355 -7.327 6.975 1.00 81.31 90 PHE A O 1
ATOM 605 N N . ALA A 1 91 ? -0.887 -7.578 4.809 1.00 80.81 91 ALA A N 1
ATOM 606 C CA . ALA A 1 91 ? -2.144 -8.265 5.084 1.00 80.81 91 ALA A CA 1
ATOM 607 C C . ALA A 1 91 ? -1.924 -9.577 5.849 1.00 80.81 91 ALA A C 1
ATOM 609 O O . ALA A 1 91 ? -2.688 -9.881 6.762 1.00 80.81 91 ALA A O 1
ATOM 610 N N . ASP A 1 92 ? -0.860 -10.318 5.540 1.00 83.38 92 ASP A N 1
ATOM 611 C CA . ASP A 1 92 ? -0.501 -11.545 6.250 1.00 83.38 92 ASP A CA 1
ATOM 612 C C . ASP A 1 92 ? -0.064 -11.284 7.696 1.00 83.38 92 ASP A C 1
ATOM 614 O O . ASP A 1 92 ? -0.473 -12.028 8.590 1.00 83.38 92 ASP A O 1
ATOM 618 N N . LYS A 1 93 ? 0.674 -10.195 7.959 1.00 79.56 93 LYS A N 1
ATOM 619 C CA . LYS A 1 93 ? 0.963 -9.748 9.334 1.00 79.56 93 LYS A CA 1
ATOM 620 C C . LYS A 1 93 ? -0.324 -9.426 10.097 1.00 79.56 93 LYS A C 1
ATOM 622 O O . LYS A 1 93 ? -0.480 -9.850 11.235 1.00 79.56 93 LYS A O 1
ATOM 627 N N . MET A 1 94 ? -1.276 -8.742 9.461 1.00 77.25 94 MET A N 1
ATOM 628 C CA . MET A 1 94 ? -2.527 -8.327 10.111 1.00 77.25 94 MET A CA 1
ATOM 629 C C . MET A 1 94 ? -3.546 -9.459 10.291 1.00 77.25 94 MET A C 1
ATOM 631 O O . MET A 1 94 ? -4.362 -9.414 11.210 1.00 77.25 94 MET A O 1
ATOM 635 N N . ARG A 1 95 ? -3.502 -10.508 9.458 1.00 75.19 95 ARG A N 1
ATOM 636 C CA . ARG A 1 95 ? -4.349 -11.705 9.624 1.00 75.19 95 ARG A CA 1
ATOM 637 C C . ARG A 1 95 ? -4.122 -12.404 10.964 1.00 75.19 95 ARG A C 1
ATOM 639 O O . ARG A 1 95 ? -5.027 -13.076 11.454 1.00 75.19 95 ARG A O 1
ATOM 646 N N . GLN A 1 96 ? -2.949 -12.229 11.570 1.00 74.81 96 GLN A N 1
ATOM 647 C CA . GLN A 1 96 ? -2.641 -12.775 12.892 1.00 74.81 96 GLN A CA 1
ATOM 648 C C . GLN A 1 96 ? -3.435 -12.071 14.011 1.00 74.81 96 GLN A C 1
ATOM 650 O O . GLN A 1 96 ? -3.715 -12.685 15.038 1.00 74.81 96 GLN A O 1
ATOM 655 N N . SER A 1 97 ? -3.892 -10.834 13.784 1.00 69.75 97 SER A N 1
ATOM 656 C CA . SER A 1 97 ? -4.506 -9.952 14.787 1.00 69.75 97 SER A CA 1
ATOM 657 C C . SER A 1 97 ? -6.025 -10.127 14.965 1.00 69.75 97 SER A C 1
ATOM 659 O O . SER A 1 97 ? -6.665 -9.294 15.594 1.00 69.75 97 SER A O 1
ATOM 661 N N . LYS A 1 98 ? -6.660 -11.156 14.375 1.00 78.12 98 LYS A N 1
ATOM 662 C CA . LYS A 1 98 ? -8.139 -11.349 14.320 1.00 78.12 98 LYS A CA 1
ATOM 663 C C . LYS A 1 98 ? -8.939 -10.170 13.727 1.00 78.12 98 LYS A C 1
ATOM 665 O O . LYS A 1 98 ? -10.172 -10.204 13.717 1.00 78.12 98 LYS A O 1
ATOM 670 N N . VAL A 1 99 ? -8.266 -9.149 13.200 1.00 82.19 99 VAL A N 1
ATOM 671 C CA . VAL A 1 99 ? -8.873 -8.000 12.530 1.00 82.19 99 VAL A CA 1
ATOM 672 C C . VAL A 1 99 ? -9.113 -8.360 11.059 1.00 82.19 99 VAL A C 1
ATOM 674 O O . VAL A 1 99 ? -8.208 -8.870 10.396 1.00 82.19 99 VAL A O 1
ATOM 677 N N . PRO A 1 100 ? -10.321 -8.133 10.513 1.00 85.62 100 PRO A N 1
ATOM 678 C CA . PRO A 1 100 ? -10.600 -8.433 9.115 1.00 85.62 100 PRO A CA 1
ATOM 679 C C . PRO A 1 100 ? -9.827 -7.476 8.201 1.00 85.62 100 PRO A C 1
ATOM 681 O O . PRO A 1 100 ? -10.069 -6.269 8.207 1.00 85.62 100 PRO A O 1
ATOM 684 N N . VAL A 1 101 ? -8.926 -8.026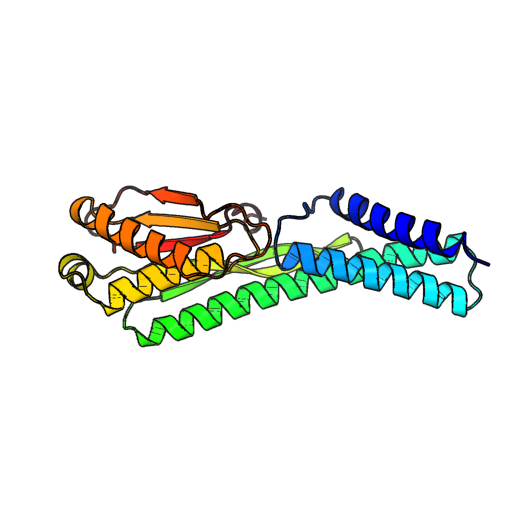 7.386 1.00 88.88 101 VAL A N 1
ATOM 685 C CA . VAL A 1 101 ? -8.140 -7.273 6.402 1.00 88.88 101 VAL A CA 1
ATOM 686 C C . VAL A 1 101 ? -8.336 -7.855 5.013 1.00 88.88 101 VAL A C 1
ATOM 688 O O . VAL A 1 101 ? -8.258 -9.068 4.815 1.00 88.88 101 VAL A O 1
ATOM 691 N N . GLN A 1 102 ? -8.575 -6.976 4.046 1.00 89.94 102 GLN A N 1
ATOM 692 C CA . GLN A 1 102 ? -8.738 -7.327 2.643 1.00 89.94 102 GLN A CA 1
ATOM 693 C C . GLN A 1 102 ? -7.859 -6.422 1.786 1.00 89.94 102 GLN A C 1
ATOM 695 O O . GLN A 1 102 ? -8.031 -5.205 1.786 1.00 89.94 102 GLN A O 1
ATOM 700 N N . THR A 1 103 ? -6.957 -7.026 1.021 1.00 90.06 103 THR A N 1
ATOM 701 C CA . THR A 1 103 ? -6.164 -6.326 0.010 1.00 90.06 103 THR A CA 1
ATOM 702 C C . THR A 1 103 ? -6.852 -6.456 -1.339 1.00 90.06 103 THR A C 1
ATOM 704 O O . THR A 1 103 ? -7.052 -7.563 -1.835 1.00 90.06 103 THR A O 1
ATOM 707 N N . ASP A 1 104 ? -7.198 -5.321 -1.933 1.00 91.38 104 ASP A N 1
ATOM 708 C CA . ASP A 1 104 ? -7.766 -5.242 -3.268 1.00 91.38 104 ASP A CA 1
ATOM 709 C C . ASP A 1 104 ? -6.663 -5.012 -4.297 1.00 91.38 104 ASP A C 1
ATOM 711 O O . ASP A 1 104 ? -5.717 -4.241 -4.096 1.00 91.38 104 ASP A O 1
ATOM 715 N N . THR A 1 105 ? -6.836 -5.647 -5.447 1.00 91.25 105 THR A N 1
ATOM 716 C CA . THR A 1 105 ? -6.002 -5.426 -6.623 1.00 91.25 105 THR A CA 1
ATOM 717 C C . THR A 1 105 ? -6.834 -4.820 -7.744 1.00 91.25 105 THR A C 1
ATOM 719 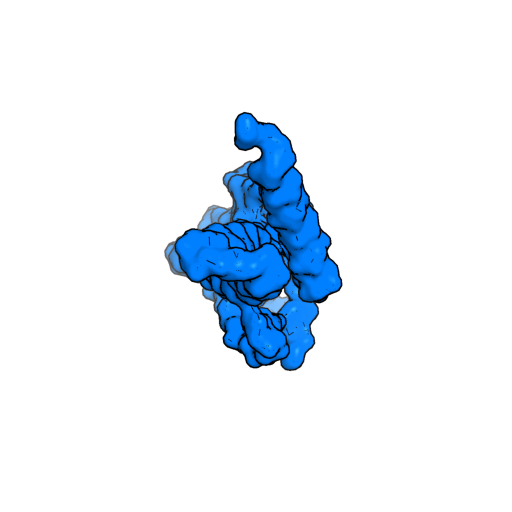O O . THR A 1 105 ? -8.065 -4.898 -7.749 1.00 91.25 105 THR A O 1
ATOM 722 N N . GLY A 1 106 ? -6.168 -4.146 -8.670 1.00 88.75 106 GLY A N 1
ATOM 723 C CA . GLY A 1 106 ? -6.781 -3.559 -9.851 1.00 88.75 106 GLY A CA 1
ATOM 724 C C . GLY A 1 106 ? -5.862 -3.701 -11.050 1.00 88.75 106 GLY A C 1
ATOM 725 O O . GLY A 1 106 ? -4.656 -3.889 -10.902 1.00 88.75 106 GLY A O 1
ATOM 726 N N . THR A 1 107 ? -6.436 -3.615 -12.243 1.00 87.38 107 THR A N 1
ATOM 727 C CA . THR A 1 107 ? -5.655 -3.629 -13.476 1.00 87.38 107 THR A CA 1
ATOM 728 C C . THR A 1 107 ? -5.215 -2.213 -13.814 1.00 87.38 107 THR A C 1
ATOM 730 O O . THR A 1 107 ? -6.048 -1.319 -13.931 1.00 87.38 107 THR A O 1
ATOM 733 N N . VAL A 1 108 ? -3.914 -2.024 -13.996 1.00 85.00 108 VAL A N 1
ATOM 734 C CA . VAL A 1 108 ? -3.315 -0.806 -14.544 1.00 85.00 108 VAL A CA 1
ATOM 735 C C . VAL A 1 108 ? -2.864 -1.085 -15.973 1.00 85.00 108 VAL A C 1
ATOM 737 O O . VAL A 1 108 ? -2.376 -2.178 -16.272 1.00 85.00 108 VAL A O 1
ATOM 740 N N . ARG A 1 109 ? -3.043 -0.115 -16.872 1.00 81.88 109 ARG A N 1
ATOM 741 C CA . ARG A 1 109 ? -2.534 -0.202 -18.247 1.00 81.88 109 ARG A CA 1
ATOM 742 C C . ARG A 1 109 ? -1.297 0.674 -18.397 1.00 81.88 109 ARG A C 1
ATOM 744 O O . ARG A 1 109 ? -1.280 1.808 -17.930 1.00 81.88 109 ARG A O 1
ATOM 751 N N . HIS A 1 110 ? -0.286 0.149 -19.070 1.00 78.88 110 HIS A N 1
ATOM 752 C CA . HIS A 1 110 ? 0.919 0.878 -19.455 1.00 78.88 110 HIS A CA 1
ATOM 753 C C . HIS A 1 110 ? 1.259 0.561 -20.913 1.00 78.88 110 HIS A C 1
ATOM 755 O O . HIS A 1 110 ? 0.684 -0.365 -21.481 1.00 78.88 110 HIS A O 1
ATOM 761 N N . GLN A 1 111 ? 2.149 1.325 -21.536 1.00 77.94 111 GLN A N 1
ATOM 762 C CA . GLN A 1 111 ? 2.672 0.983 -22.858 1.00 77.94 111 GLN A CA 1
ATOM 763 C C . GLN A 1 111 ? 3.982 0.213 -22.697 1.00 77.94 111 GLN A C 1
ATOM 765 O O . GLN A 1 111 ? 4.813 0.577 -21.869 1.00 77.94 111 GLN A O 1
ATOM 770 N N . ASP A 1 112 ? 4.153 -0.871 -23.449 1.00 75.12 112 ASP A N 1
ATOM 771 C CA . ASP A 1 112 ? 5.437 -1.564 -23.526 1.00 75.12 112 ASP A CA 1
ATOM 772 C C . ASP A 1 112 ? 6.448 -0.788 -24.393 1.00 75.12 112 ASP A C 1
ATOM 774 O O . ASP A 1 112 ? 6.175 0.295 -24.917 1.00 75.12 112 ASP A O 1
ATOM 778 N N . ASP A 1 113 ? 7.638 -1.357 -24.567 1.00 65.19 113 ASP A N 1
ATOM 779 C CA . ASP A 1 113 ? 8.726 -0.796 -25.373 1.00 65.19 113 ASP A CA 1
ATOM 780 C C . ASP A 1 113 ? 8.403 -0.654 -26.869 1.00 65.19 113 ASP A C 1
ATOM 782 O O . ASP A 1 113 ? 9.131 0.019 -27.602 1.00 65.19 113 ASP A O 1
ATOM 786 N N . LYS A 1 114 ? 7.300 -1.255 -27.323 1.00 72.12 114 LYS A N 1
ATOM 787 C CA . LYS A 1 114 ? 6.775 -1.181 -28.692 1.00 72.12 114 LYS A CA 1
ATOM 788 C C . LYS A 1 114 ? 5.547 -0.275 -28.793 1.00 72.12 114 LYS A C 1
ATOM 790 O O . LYS A 1 114 ? 4.921 -0.222 -29.853 1.00 72.12 114 LYS A O 1
ATOM 795 N N . GLY A 1 115 ? 5.194 0.427 -27.714 1.00 72.69 115 GLY A N 1
ATOM 796 C CA . GLY A 1 115 ? 4.011 1.281 -27.637 1.00 72.69 115 GLY A CA 1
ATOM 797 C C . GLY A 1 115 ? 2.694 0.504 -27.557 1.00 72.69 115 GLY A C 1
ATOM 798 O O . GLY A 1 115 ? 1.628 1.104 -27.704 1.00 72.69 115 GLY A O 1
ATOM 799 N N . GLN A 1 116 ? 2.735 -0.816 -27.349 1.00 76.69 116 GLN A N 1
ATOM 800 C CA . GLN A 1 116 ? 1.535 -1.636 -27.227 1.00 76.69 116 GLN A CA 1
ATOM 801 C C . GLN A 1 116 ? 0.977 -1.545 -25.804 1.00 76.69 116 GLN A C 1
ATOM 803 O O . GLN A 1 116 ? 1.739 -1.572 -24.835 1.00 76.69 116 GLN A O 1
ATOM 808 N N . PRO A 1 117 ? -0.352 -1.451 -25.640 1.00 78.88 117 PRO A N 1
ATOM 809 C CA . PRO A 1 117 ? -0.961 -1.437 -24.323 1.00 78.88 117 PRO A CA 1
ATOM 810 C C . PRO A 1 117 ? -0.813 -2.808 -23.656 1.00 78.88 117 PRO A C 1
ATOM 812 O O . PRO A 1 117 ? -1.233 -3.835 -24.187 1.00 78.88 117 PRO A O 1
ATOM 815 N N . VAL A 1 118 ? -0.274 -2.807 -22.446 1.00 81.88 118 VAL A N 1
ATOM 816 C CA . VAL A 1 118 ? -0.109 -3.978 -21.587 1.00 81.88 118 VAL A CA 1
ATOM 817 C C . VAL A 1 118 ? -0.803 -3.740 -20.254 1.00 81.88 118 VAL A C 1
ATOM 819 O O . VAL A 1 118 ? -0.774 -2.641 -19.701 1.00 81.88 118 VAL A O 1
ATOM 822 N N . ALA A 1 119 ? -1.461 -4.778 -19.749 1.00 83.75 119 ALA A N 1
ATOM 823 C CA . ALA A 1 119 ? -2.234 -4.743 -18.517 1.00 83.75 119 ALA A CA 1
ATOM 824 C C . ALA A 1 119 ? -1.494 -5.484 -17.399 1.00 83.75 119 ALA A C 1
ATOM 826 O O . ALA A 1 119 ? -1.007 -6.593 -17.611 1.00 83.75 119 ALA A O 1
ATOM 827 N N . TYR A 1 120 ? -1.450 -4.890 -16.208 1.00 83.50 120 TYR A N 1
ATOM 828 C CA . TYR A 1 120 ? -0.830 -5.476 -15.022 1.00 83.50 120 TYR A CA 1
ATOM 829 C C . TYR A 1 120 ? -1.740 -5.389 -13.811 1.00 83.50 120 TYR A C 1
ATOM 831 O O . TYR A 1 120 ? -2.446 -4.403 -13.620 1.00 83.50 120 TYR A O 1
ATOM 839 N N . THR A 1 121 ? -1.698 -6.419 -12.972 1.00 86.25 121 THR A N 1
ATOM 840 C CA . THR A 1 121 ? -2.355 -6.408 -11.667 1.00 86.25 121 THR A CA 1
ATOM 841 C C . THR A 1 121 ? -1.484 -5.635 -10.685 1.00 86.25 121 THR A C 1
ATOM 843 O O . THR A 1 121 ? -0.345 -6.018 -10.436 1.00 86.25 121 THR A O 1
ATOM 846 N N . ALA A 1 122 ? -2.024 -4.564 -10.119 1.00 88.25 122 ALA A N 1
ATOM 847 C CA . ALA A 1 122 ? -1.368 -3.742 -9.113 1.00 88.25 122 ALA A CA 1
ATOM 848 C C . ALA A 1 122 ? -2.225 -3.646 -7.848 1.00 88.25 122 ALA A C 1
ATOM 850 O O . ALA A 1 122 ? -3.434 -3.900 -7.860 1.00 88.25 122 ALA A O 1
ATOM 851 N N . TRP A 1 123 ? -1.592 -3.272 -6.740 1.00 90.12 123 TRP A N 1
ATOM 852 C CA . TRP A 1 123 ? -2.289 -2.984 -5.493 1.00 90.12 123 TRP A CA 1
ATOM 853 C C . TRP A 1 123 ? -3.198 -1.763 -5.652 1.00 90.12 123 TRP A C 1
ATOM 855 O O . TRP A 1 123 ? -2.745 -0.696 -6.053 1.00 90.12 123 TRP A O 1
ATOM 865 N N . ARG A 1 124 ? -4.485 -1.915 -5.328 1.00 91.94 124 ARG A N 1
ATOM 866 C CA . ARG A 1 124 ? -5.487 -0.839 -5.419 1.00 91.94 124 ARG A CA 1
ATOM 867 C C . ARG A 1 124 ? -5.832 -0.242 -4.057 1.00 91.94 124 ARG A C 1
ATOM 869 O O . ARG A 1 124 ? -6.346 0.874 -3.974 1.00 91.94 124 ARG A O 1
ATOM 876 N N . GLY A 1 125 ? -5.602 -0.995 -2.992 1.00 92.94 125 GLY A N 1
ATOM 877 C CA . GLY A 1 125 ? -5.826 -0.556 -1.626 1.00 92.94 125 GLY A CA 1
ATOM 878 C C . GLY A 1 125 ? -6.006 -1.725 -0.672 1.00 92.94 125 GLY A C 1
ATOM 879 O O . GLY A 1 125 ? -6.260 -2.851 -1.087 1.00 92.94 125 GLY A O 1
ATOM 880 N N . THR A 1 126 ? -5.897 -1.448 0.616 1.00 93.38 126 THR A N 1
ATOM 881 C CA . THR A 1 126 ? -6.094 -2.414 1.692 1.00 93.38 126 THR A CA 1
ATOM 882 C C . THR A 1 126 ? -7.155 -1.878 2.639 1.00 93.38 126 THR A C 1
ATOM 884 O O . THR A 1 126 ? -6.996 -0.798 3.207 1.00 93.38 126 THR A O 1
ATOM 887 N N . ASN A 1 127 ? -8.241 -2.630 2.797 1.00 93.94 127 ASN A N 1
ATOM 888 C CA . ASN A 1 127 ? -9.298 -2.374 3.765 1.00 93.94 127 ASN A CA 1
ATOM 889 C C . ASN A 1 127 ? -8.981 -3.083 5.080 1.00 93.94 127 ASN A C 1
ATOM 891 O O . ASN A 1 127 ? -8.666 -4.271 5.093 1.00 93.94 127 ASN A O 1
ATOM 895 N N . VAL A 1 128 ? -9.155 -2.366 6.180 1.00 93.12 128 VAL A N 1
ATOM 896 C CA . VAL A 1 128 ? -9.082 -2.853 7.553 1.00 93.12 128 VAL A CA 1
ATOM 897 C C . VAL A 1 128 ? -10.454 -2.621 8.168 1.00 93.12 128 VAL A C 1
ATOM 899 O O . VAL A 1 128 ? -10.865 -1.480 8.387 1.00 93.12 128 VAL A O 1
ATOM 902 N N . GLY A 1 129 ? -11.208 -3.691 8.392 1.00 92.19 129 GLY A N 1
ATOM 903 C CA . GLY A 1 129 ? -12.480 -3.594 9.095 1.00 92.19 129 GLY A CA 1
ATOM 904 C C . GLY A 1 129 ? -12.229 -3.404 10.586 1.00 92.19 129 GLY A C 1
ATOM 905 O O . GLY A 1 129 ? -11.368 -4.057 11.163 1.00 92.19 129 GLY A O 1
ATOM 906 N N . LEU A 1 130 ? -12.990 -2.514 11.213 1.00 93.56 130 LEU A N 1
ATOM 907 C CA . LEU A 1 130 ? -12.843 -2.149 12.616 1.00 93.56 130 LEU A CA 1
ATOM 908 C C . LEU A 1 130 ? -14.094 -2.624 13.374 1.00 93.56 130 LEU A C 1
ATOM 910 O O . LEU A 1 130 ? -15.119 -1.932 13.370 1.00 93.56 130 LEU A O 1
ATOM 914 N N . PRO A 1 131 ? -14.072 -3.823 13.992 1.00 92.38 131 PRO A N 1
ATOM 915 C CA . PRO A 1 131 ? -15.248 -4.386 14.644 1.00 92.38 131 PRO A CA 1
ATOM 916 C C . PRO A 1 131 ? -15.779 -3.441 15.737 1.00 92.38 131 PRO A C 1
ATOM 918 O O . PRO A 1 131 ? -15.024 -3.093 16.644 1.00 92.38 131 PRO A O 1
ATOM 921 N N . PRO A 1 132 ? -17.071 -3.052 15.728 1.00 91.44 132 PRO A N 1
ATOM 922 C CA . PRO A 1 132 ? -17.593 -2.024 16.634 1.00 91.44 132 PRO A CA 1
ATOM 923 C C . PRO A 1 132 ? -17.372 -2.307 18.122 1.00 91.44 132 PRO A C 1
ATOM 925 O O . PRO A 1 132 ? -17.155 -1.378 18.893 1.00 91.44 132 PRO A O 1
ATOM 928 N N . LYS A 1 133 ? -17.425 -3.584 18.529 1.00 91.94 133 LYS A N 1
ATOM 929 C CA . LYS A 1 133 ? -17.190 -3.994 19.922 1.00 91.94 133 LYS A CA 1
ATOM 930 C C . LYS A 1 133 ? -15.736 -3.767 20.340 1.00 91.94 133 LYS A C 1
ATOM 932 O O . LYS A 1 133 ? -15.509 -3.152 21.373 1.00 91.94 133 LYS A O 1
ATOM 937 N N . ALA A 1 134 ? -14.783 -4.210 19.519 1.00 92.19 134 ALA A N 1
ATOM 938 C CA . ALA A 1 134 ? -13.353 -4.002 19.751 1.00 92.19 134 ALA A CA 1
ATOM 939 C C . ALA A 1 134 ? -13.000 -2.505 19.713 1.00 92.19 134 ALA A C 1
ATOM 941 O O . ALA A 1 134 ? -12.285 -2.002 20.573 1.00 92.19 134 ALA A O 1
ATOM 942 N N . LEU A 1 135 ? -13.603 -1.766 18.776 1.00 92.69 135 LEU A N 1
ATOM 943 C CA . LEU A 1 135 ? -13.411 -0.326 18.637 1.00 92.69 135 LEU A CA 1
ATOM 944 C C . LEU A 1 135 ? -13.938 0.460 19.844 1.00 92.69 135 LEU A C 1
ATOM 946 O O . LEU A 1 135 ? -13.281 1.384 20.311 1.00 92.69 135 LEU A O 1
ATOM 950 N N . ALA A 1 136 ? -15.110 0.096 20.369 1.00 92.88 136 ALA A N 1
ATOM 951 C CA . ALA A 1 136 ? -15.665 0.717 21.570 1.00 92.88 136 ALA A CA 1
ATOM 952 C C . ALA A 1 136 ? -14.886 0.352 22.844 1.00 92.88 136 ALA A C 1
ATOM 954 O O . ALA A 1 136 ? -14.851 1.156 23.770 1.00 92.88 136 ALA A O 1
ATOM 955 N N . ALA A 1 137 ? -14.282 -0.838 22.887 1.00 93.19 137 ALA A N 1
ATOM 956 C CA . ALA A 1 137 ? -13.478 -1.305 24.012 1.00 93.19 137 ALA A CA 1
ATOM 957 C C . ALA A 1 137 ? -12.042 -0.750 24.019 1.00 93.19 137 ALA A C 1
ATOM 959 O O . ALA A 1 137 ? -11.365 -0.887 25.032 1.00 93.19 137 ALA A O 1
ATOM 960 N N . GLY A 1 138 ? -11.579 -0.139 22.920 1.00 90.44 138 GLY A N 1
ATOM 961 C CA . GLY A 1 138 ? -10.177 0.264 22.784 1.00 90.44 138 GLY A CA 1
ATOM 962 C C . GLY A 1 138 ? -9.238 -0.941 22.735 1.00 90.44 138 GLY A C 1
ATOM 963 O O . GLY A 1 138 ? -8.203 -0.941 23.390 1.00 90.44 138 GLY A O 1
ATOM 964 N N . ASP A 1 139 ? -9.648 -1.990 22.021 1.00 93.56 139 ASP A N 1
ATOM 965 C CA . ASP A 1 139 ? -8.919 -3.254 21.940 1.00 93.56 139 ASP A CA 1
ATOM 966 C C . ASP A 1 139 ? -7.462 -3.049 21.451 1.00 93.56 139 ASP A C 1
ATOM 968 O O . ASP A 1 139 ? -7.265 -2.417 20.406 1.00 93.56 139 ASP A O 1
ATOM 972 N N . PRO A 1 140 ? -6.444 -3.563 22.171 1.00 91.56 140 PRO A N 1
ATOM 973 C CA . PRO A 1 140 ? -5.040 -3.377 21.801 1.00 91.56 140 PRO A CA 1
ATOM 974 C C . PRO A 1 140 ? -4.656 -3.974 20.441 1.00 91.56 140 PRO A C 1
ATOM 976 O O . PRO A 1 140 ? -3.856 -3.370 19.727 1.00 91.56 140 PRO A O 1
ATOM 979 N N . ASP A 1 141 ? -5.234 -5.114 20.048 1.00 88.69 141 ASP A N 1
ATOM 980 C CA . ASP A 1 141 ? -4.949 -5.744 18.751 1.00 88.69 141 ASP A CA 1
ATOM 981 C C . ASP A 1 141 ? -5.534 -4.897 17.614 1.00 88.69 141 ASP A C 1
ATOM 983 O O . ASP A 1 141 ? -4.930 -4.742 16.544 1.00 88.69 141 ASP A O 1
ATOM 987 N N . LEU A 1 142 ? -6.700 -4.288 17.857 1.00 91.81 142 LEU A N 1
ATOM 988 C CA . LEU A 1 142 ? -7.297 -3.326 16.938 1.00 91.81 142 LEU A CA 1
ATOM 989 C C . LEU A 1 142 ? -6.459 -2.048 16.832 1.00 91.81 142 LEU A C 1
ATOM 991 O O . LEU A 1 142 ? -6.207 -1.595 15.716 1.00 91.81 142 LEU A O 1
ATOM 995 N N . GLN A 1 143 ? -6.020 -1.483 17.961 1.00 94.31 143 GLN A N 1
ATOM 996 C CA . GLN A 1 143 ? -5.122 -0.327 17.976 1.00 94.31 143 GLN A CA 1
ATOM 997 C C . GLN A 1 143 ? -3.860 -0.623 17.164 1.00 94.31 143 GLN A C 1
ATOM 999 O O . GLN A 1 143 ? -3.532 0.133 16.249 1.00 94.31 143 GLN A O 1
ATOM 1004 N N . HIS A 1 144 ? -3.197 -1.747 17.444 1.00 90.88 144 HIS A N 1
ATOM 1005 C CA . HIS A 1 144 ? -1.987 -2.144 16.738 1.00 90.88 144 HIS A CA 1
ATOM 1006 C C . HIS A 1 144 ? -2.235 -2.299 15.232 1.00 90.88 144 HIS A C 1
ATOM 1008 O O . HIS A 1 144 ? -1.429 -1.859 14.419 1.00 90.88 144 HIS A O 1
ATOM 1014 N N . SER A 1 145 ? -3.387 -2.843 14.837 1.00 90.75 145 SER A N 1
ATOM 1015 C CA . SER A 1 145 ? -3.760 -2.972 13.423 1.00 90.75 145 SER A CA 1
ATOM 1016 C C . SER A 1 145 ? -3.979 -1.614 12.735 1.00 90.75 145 SER A C 1
ATOM 1018 O O . SER A 1 145 ? -3.648 -1.450 11.559 1.00 90.75 145 SER A O 1
ATOM 1020 N N . VAL A 1 146 ? -4.515 -0.619 13.449 1.00 94.88 146 VAL A N 1
ATOM 1021 C CA . VAL A 1 146 ? -4.662 0.756 12.937 1.00 94.88 146 VAL A CA 1
ATOM 1022 C C . VAL A 1 146 ? -3.301 1.450 12.824 1.00 94.88 146 VAL A C 1
ATOM 1024 O O . VAL A 1 146 ? -3.038 2.103 11.814 1.00 94.88 146 VAL A O 1
ATOM 1027 N N . GLU A 1 147 ? -2.416 1.269 13.806 1.00 93.81 147 GLU A N 1
ATOM 1028 C CA . GLU A 1 147 ? -1.034 1.767 13.760 1.00 93.81 147 GLU A CA 1
ATOM 1029 C C . GLU A 1 147 ? -0.265 1.152 12.585 1.00 93.81 147 GLU A C 1
ATOM 1031 O O . GLU A 1 147 ? 0.341 1.869 11.791 1.00 93.81 147 GLU A O 1
ATOM 1036 N N . LEU A 1 148 ? -0.364 -0.165 12.401 1.00 90.94 148 LEU A N 1
ATOM 1037 C CA . LEU A 1 148 ? 0.200 -0.877 11.258 1.00 90.94 148 LEU A CA 1
ATOM 1038 C C . LEU A 1 148 ? -0.329 -0.318 9.930 1.00 90.94 148 LEU A C 1
ATOM 1040 O O . LEU A 1 148 ? 0.450 -0.099 9.004 1.00 90.94 148 LEU A O 1
ATOM 1044 N N . ALA A 1 149 ? -1.626 -0.020 9.825 1.00 92.00 149 ALA A N 1
ATOM 1045 C CA . ALA A 1 149 ? -2.173 0.610 8.624 1.00 92.00 149 ALA A CA 1
ATOM 1046 C C . ALA A 1 149 ? -1.580 2.009 8.373 1.00 92.00 149 ALA A C 1
ATOM 1048 O O . ALA A 1 149 ? -1.356 2.385 7.221 1.00 92.00 149 ALA A O 1
ATOM 1049 N N . GLY A 1 150 ? -1.273 2.756 9.437 1.00 92.00 150 GLY A N 1
ATOM 1050 C CA . GLY A 1 150 ? -0.516 4.002 9.350 1.00 92.00 150 GLY A CA 1
ATOM 1051 C C . GLY A 1 150 ? 0.903 3.787 8.831 1.00 92.00 150 GLY A C 1
ATOM 1052 O O . GLY A 1 150 ? 1.310 4.443 7.874 1.00 92.00 150 GLY A O 1
ATOM 1053 N N . GLN A 1 151 ? 1.626 2.818 9.394 1.00 90.50 151 GLN A N 1
ATOM 1054 C CA . GLN A 1 151 ? 2.973 2.464 8.939 1.00 90.50 151 GLN A CA 1
ATOM 1055 C C . GLN A 1 151 ? 2.980 2.078 7.458 1.00 90.50 151 GLN A C 1
ATOM 1057 O O . GLN A 1 151 ? 3.823 2.566 6.710 1.00 90.50 151 GLN A O 1
ATOM 1062 N N . LEU A 1 152 ? 2.005 1.267 7.022 1.00 88.81 152 LEU A N 1
ATOM 1063 C CA . LEU A 1 152 ? 1.833 0.922 5.614 1.00 88.81 152 LEU A CA 1
ATOM 1064 C C . LEU A 1 152 ? 1.699 2.187 4.772 1.00 88.81 152 LEU A C 1
ATOM 1066 O O . LEU A 1 152 ? 2.393 2.312 3.776 1.00 88.81 152 LEU A O 1
ATOM 1070 N N . ALA A 1 153 ? 0.832 3.125 5.159 1.00 90.19 153 ALA A N 1
ATOM 1071 C CA . ALA A 1 153 ? 0.558 4.322 4.369 1.00 90.19 153 ALA A CA 1
ATOM 1072 C C . ALA A 1 153 ? 1.803 5.193 4.125 1.00 90.19 153 ALA A C 1
ATOM 1074 O O . ALA A 1 153 ? 1.926 5.744 3.031 1.00 90.19 153 ALA A O 1
ATOM 1075 N N . VAL A 1 154 ? 2.710 5.305 5.106 1.00 87.81 154 VAL A N 1
ATOM 1076 C CA . VAL A 1 154 ? 3.959 6.087 4.983 1.00 87.81 154 VAL A CA 1
ATOM 1077 C C . VAL A 1 154 ? 5.110 5.309 4.348 1.00 87.81 154 VAL A C 1
ATOM 1079 O O . VAL A 1 154 ? 6.003 5.920 3.768 1.00 87.81 154 VAL A O 1
ATOM 1082 N N . SER A 1 155 ? 5.114 3.976 4.448 1.00 83.25 155 SER A N 1
ATOM 1083 C CA . SER A 1 155 ? 6.186 3.151 3.883 1.00 83.25 155 SER A CA 1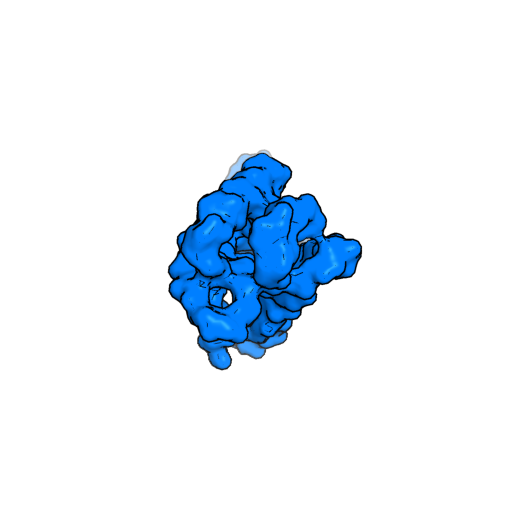
ATOM 1084 C C . SER A 1 155 ? 6.041 2.936 2.380 1.00 83.25 155 SER A C 1
ATOM 1086 O O . SER A 1 155 ? 6.971 2.451 1.734 1.00 83.25 155 SER A O 1
ATOM 1088 N N . ARG A 1 156 ? 4.870 3.250 1.807 1.00 79.62 156 ARG A N 1
ATOM 1089 C CA . ARG A 1 156 ? 4.673 3.152 0.362 1.00 79.62 156 ARG A CA 1
ATOM 1090 C C . ARG A 1 156 ? 5.519 4.199 -0.337 1.00 79.62 156 ARG A C 1
ATOM 1092 O O . ARG A 1 156 ? 5.432 5.387 -0.048 1.00 79.62 156 ARG A O 1
ATOM 1099 N N . HIS A 1 157 ? 6.226 3.749 -1.359 1.00 74.31 157 HIS A N 1
ATOM 1100 C CA . HIS A 1 157 ? 6.730 4.618 -2.403 1.00 74.31 157 HIS A CA 1
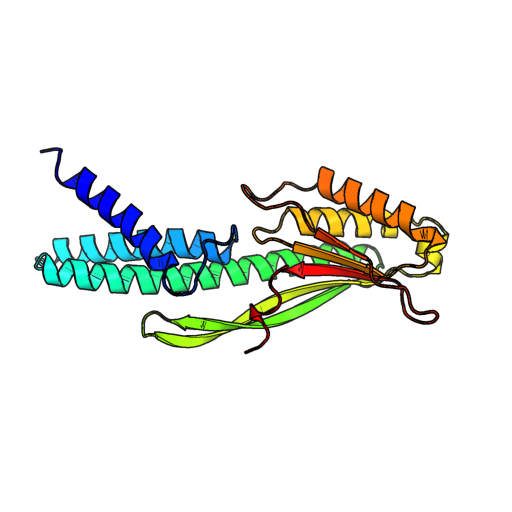ATOM 1101 C C . HIS A 1 157 ? 5.547 4.850 -3.349 1.00 74.31 157 HIS A C 1
ATOM 1103 O O . HIS A 1 157 ? 5.438 4.214 -4.380 1.00 74.31 157 HIS A O 1
ATOM 1109 N N . GLU A 1 158 ? 4.541 5.597 -2.935 1.00 77.12 158 GLU A N 1
ATOM 1110 C CA . GLU A 1 158 ? 3.565 6.299 -3.775 1.00 77.12 158 GLU A CA 1
ATOM 1111 C C . GLU A 1 158 ? 2.705 7.104 -2.807 1.00 77.12 158 GLU A C 1
ATOM 1113 O O . GLU A 1 158 ? 2.458 6.666 -1.683 1.00 77.12 158 GLU A O 1
ATOM 1118 N N . SER A 1 159 ? 2.231 8.286 -3.204 1.00 83.75 159 SER A N 1
ATOM 1119 C CA . SER A 1 159 ? 1.361 9.065 -2.323 1.00 83.75 159 SER A CA 1
ATOM 1120 C C . SER A 1 159 ? 0.093 8.278 -2.004 1.00 83.75 159 SER A C 1
ATOM 1122 O O . SER A 1 159 ? -0.635 7.872 -2.913 1.00 83.75 159 SER A O 1
ATOM 1124 N N . THR A 1 160 ? -0.203 8.108 -0.718 1.00 89.88 160 THR A N 1
ATOM 1125 C CA . THR A 1 160 ? -1.375 7.366 -0.254 1.00 89.88 160 THR A CA 1
ATOM 1126 C C . THR A 1 160 ? -2.453 8.282 0.313 1.00 89.88 160 THR A C 1
ATOM 1128 O O . THR A 1 160 ? -2.200 9.375 0.827 1.00 89.88 160 THR A O 1
ATOM 1131 N N . THR A 1 161 ? -3.692 7.813 0.224 1.00 93.69 161 THR A N 1
ATOM 1132 C CA . THR A 1 161 ? -4.833 8.352 0.955 1.00 93.69 161 THR A CA 1
ATOM 1133 C C . THR A 1 161 ? -5.345 7.283 1.914 1.00 93.69 161 THR A C 1
ATOM 1135 O O . THR A 1 161 ? -5.563 6.135 1.521 1.00 93.69 161 THR A O 1
ATOM 1138 N N . VAL A 1 162 ? -5.557 7.667 3.170 1.00 96.38 162 VAL A N 1
ATOM 1139 C CA . VAL A 1 162 ? -6.183 6.840 4.197 1.00 96.38 162 VAL A CA 1
ATOM 1140 C C . VAL A 1 162 ? -7.625 7.296 4.382 1.00 96.38 162 VAL A C 1
ATOM 1142 O O . VAL A 1 162 ? -7.888 8.365 4.930 1.00 96.38 162 VAL A O 1
ATOM 1145 N N . ILE A 1 163 ? -8.570 6.487 3.913 1.00 97.19 163 ILE A N 1
ATOM 1146 C CA . ILE A 1 163 ? -9.999 6.728 4.087 1.00 97.19 163 ILE A CA 1
ATOM 1147 C C . ILE A 1 163 ? -10.431 6.164 5.436 1.00 97.19 163 ILE A C 1
ATOM 1149 O O . ILE A 1 163 ? -10.243 4.976 5.694 1.00 97.19 163 ILE A O 1
ATOM 1153 N N . VAL A 1 164 ? -11.054 6.989 6.272 1.00 97.31 164 VAL A N 1
ATOM 1154 C CA . VAL A 1 164 ? -11.536 6.593 7.599 1.00 97.31 164 VAL A CA 1
ATOM 1155 C C . VAL A 1 164 ? -13.050 6.763 7.657 1.00 97.31 164 VAL A C 1
ATOM 1157 O O . VAL A 1 164 ? -13.563 7.869 7.490 1.00 97.31 164 VAL A O 1
ATOM 1160 N N . SER A 1 165 ? -13.775 5.675 7.924 1.00 97.00 165 SER A N 1
ATOM 1161 C CA . SER A 1 165 ? -15.219 5.706 8.169 1.00 97.00 165 SER A CA 1
ATOM 1162 C C . SER A 1 165 ? -15.538 5.011 9.486 1.00 97.00 165 SER A C 1
ATOM 1164 O O . SER A 1 165 ? -15.694 3.793 9.561 1.00 97.00 165 SER A O 1
ATOM 1166 N N . VAL A 1 166 ? -15.614 5.804 10.555 1.00 96.56 166 VAL A N 1
ATOM 1167 C CA . VAL A 1 166 ? -15.870 5.331 11.923 1.00 96.56 166 VAL A CA 1
ATOM 1168 C C . VAL A 1 166 ? -16.891 6.223 12.626 1.00 96.56 166 VAL A C 1
ATOM 1170 O O . VAL A 1 166 ? -17.044 7.394 12.250 1.00 96.56 166 VAL A O 1
ATOM 1173 N N . PRO A 1 167 ? -17.620 5.717 13.638 1.00 96.12 167 PRO A N 1
ATOM 1174 C CA . PRO A 1 167 ? -18.560 6.555 14.360 1.00 96.12 167 PRO A CA 1
ATOM 1175 C C . PRO A 1 167 ? -17.821 7.696 15.072 1.00 96.12 167 PRO A C 1
ATOM 1177 O O . PRO A 1 167 ? -16.696 7.535 15.542 1.00 96.12 167 PRO A O 1
ATOM 1180 N N . ALA A 1 168 ? -18.463 8.866 15.154 1.00 93.75 168 ALA A N 1
ATOM 1181 C CA . ALA A 1 168 ? -17.820 10.100 15.618 1.00 93.75 168 ALA A CA 1
ATOM 1182 C C . ALA A 1 168 ? -17.165 9.963 17.004 1.00 93.75 168 ALA A C 1
ATOM 1184 O O . ALA A 1 168 ? -16.083 10.493 17.220 1.00 93.75 168 ALA A O 1
ATOM 1185 N N . LYS A 1 169 ? -17.775 9.182 17.906 1.00 94.38 169 LYS A N 1
ATOM 1186 C CA . LYS A 1 169 ? -17.265 8.944 19.265 1.00 94.38 169 LYS A CA 1
ATOM 1187 C C . LYS A 1 169 ? -15.906 8.240 19.311 1.00 94.38 169 LYS A C 1
ATOM 1189 O O . LYS A 1 169 ? -15.217 8.356 20.311 1.00 94.38 169 LYS A O 1
ATOM 1194 N N . GLN A 1 170 ? -15.549 7.474 18.282 1.00 95.75 170 GLN A N 1
ATOM 1195 C CA . GLN A 1 170 ? -14.297 6.711 18.228 1.00 95.75 170 GLN A CA 1
ATOM 1196 C C . GLN A 1 170 ? -13.283 7.323 17.260 1.00 95.75 170 GLN A C 1
ATOM 1198 O O . GLN A 1 170 ? -12.177 6.808 17.119 1.00 95.75 170 GLN A O 1
ATOM 1203 N N . ARG A 1 171 ? -13.647 8.419 16.586 1.00 94.56 171 ARG A N 1
ATOM 1204 C CA . ARG A 1 171 ? -12.824 9.039 15.552 1.00 94.56 171 ARG A CA 1
ATOM 1205 C C . ARG A 1 171 ? -11.486 9.523 16.087 1.00 94.56 171 ARG A C 1
ATOM 1207 O O . ARG A 1 171 ? -10.467 9.203 15.491 1.00 94.56 171 ARG A O 1
ATOM 1214 N N . GLU A 1 172 ? -11.490 10.255 17.196 1.00 95.31 172 GLU A N 1
ATOM 1215 C CA . GLU A 1 172 ? -10.263 10.816 17.770 1.00 95.31 172 GLU A CA 1
ATOM 1216 C C . GLU A 1 172 ? -9.256 9.717 18.121 1.00 95.31 172 GLU A C 1
ATOM 1218 O O . GLU A 1 172 ? -8.093 9.822 17.745 1.00 95.31 172 GLU A O 1
ATOM 1223 N N . ASN A 1 173 ? -9.714 8.613 18.719 1.00 95.44 173 ASN A N 1
ATOM 1224 C CA . ASN A 1 173 ? -8.856 7.469 19.033 1.00 95.44 173 ASN A CA 1
ATOM 1225 C C . ASN A 1 173 ? -8.266 6.829 17.772 1.00 95.44 173 ASN A C 1
ATOM 1227 O O . ASN A 1 173 ? -7.070 6.565 17.717 1.00 95.44 173 ASN A O 1
ATOM 1231 N N . VAL A 1 174 ? -9.083 6.617 16.736 1.00 96.88 174 VAL A N 1
ATOM 1232 C CA . VAL A 1 174 ? -8.614 6.021 15.475 1.00 96.88 174 VAL A CA 1
ATOM 1233 C C . VAL A 1 174 ? -7.602 6.924 14.779 1.00 96.88 174 VAL A C 1
ATOM 1235 O O . VAL A 1 174 ? -6.588 6.432 14.294 1.00 96.88 174 VAL A O 1
ATOM 1238 N N . LEU A 1 175 ? -7.843 8.237 14.747 1.00 96.88 175 LEU A N 1
ATOM 1239 C CA . LEU A 1 175 ? -6.897 9.199 14.180 1.00 96.88 175 LEU A CA 1
ATOM 1240 C C . LEU A 1 175 ? -5.605 9.268 14.999 1.00 96.88 175 LEU A C 1
ATOM 1242 O O . LEU A 1 175 ? -4.526 9.357 14.422 1.00 96.88 175 LEU A O 1
ATOM 1246 N N . PHE A 1 176 ? -5.696 9.184 16.327 1.00 96.81 176 PHE A N 1
ATOM 1247 C CA . PHE A 1 176 ? -4.533 9.123 17.206 1.00 96.81 176 PHE A CA 1
ATOM 1248 C C . PHE A 1 176 ? -3.671 7.885 16.919 1.00 96.81 176 PHE A C 1
ATOM 1250 O O . PHE A 1 176 ? -2.480 8.023 16.649 1.00 96.81 176 PHE A O 1
ATOM 1257 N N . TRP A 1 177 ? -4.267 6.690 16.881 1.00 96.56 177 TRP A N 1
ATOM 1258 C CA . TRP A 1 177 ? -3.553 5.453 16.541 1.00 96.56 177 TRP A CA 1
ATOM 1259 C C . TRP A 1 177 ? -2.964 5.499 15.129 1.00 96.56 177 TRP A C 1
ATOM 1261 O O . TRP A 1 177 ? -1.824 5.100 14.912 1.00 96.56 177 TRP A O 1
ATOM 1271 N N . LEU A 1 178 ? -3.704 6.045 14.164 1.00 95.75 178 LEU A N 1
ATOM 1272 C CA . LEU A 1 178 ? -3.219 6.185 12.795 1.00 95.75 178 LEU A CA 1
ATOM 1273 C C . LEU A 1 178 ? -1.985 7.100 12.722 1.00 95.75 178 LEU A C 1
ATOM 1275 O O . LEU A 1 178 ? -1.000 6.753 12.072 1.00 95.75 178 LEU A O 1
ATOM 1279 N N . ASN A 1 179 ? -2.013 8.229 13.435 1.00 94.81 179 ASN A N 1
ATOM 1280 C CA . ASN A 1 179 ? -0.884 9.153 13.520 1.00 94.81 179 ASN A CA 1
ATOM 1281 C C . ASN A 1 179 ? 0.328 8.527 14.225 1.00 94.81 179 ASN A C 1
ATOM 1283 O O . ASN A 1 179 ? 1.453 8.733 13.772 1.00 94.81 179 ASN A O 1
ATOM 1287 N N . ASN A 1 180 ? 0.123 7.723 15.274 1.00 94.62 180 ASN A N 1
ATOM 1288 C CA . ASN A 1 180 ? 1.207 6.940 15.879 1.00 94.62 180 ASN A CA 1
ATOM 1289 C C . ASN A 1 180 ? 1.831 5.990 14.849 1.00 94.62 180 ASN A C 1
ATOM 1291 O O . ASN A 1 180 ? 3.052 5.905 14.740 1.00 94.62 180 ASN A O 1
ATOM 1295 N N . GLY A 1 181 ? 0.999 5.333 14.039 1.00 92.25 181 GLY A N 1
ATOM 1296 C CA . GLY A 1 181 ? 1.442 4.513 12.916 1.00 92.25 181 GLY A CA 1
ATOM 1297 C C . GLY A 1 181 ? 2.303 5.278 11.910 1.00 92.25 181 GLY A C 1
ATOM 1298 O O . GLY A 1 181 ? 3.375 4.809 11.533 1.00 92.25 181 GLY A O 1
ATOM 1299 N N . PHE A 1 182 ? 1.880 6.483 11.516 1.00 91.06 182 PHE A N 1
ATOM 1300 C CA . PHE A 1 182 ? 2.662 7.345 10.622 1.00 91.06 182 PHE A CA 1
ATOM 1301 C C . PHE A 1 182 ? 4.038 7.698 11.196 1.00 91.06 182 PHE A C 1
ATOM 1303 O O . PHE A 1 182 ? 5.012 7.731 10.454 1.00 91.06 182 PHE A O 1
ATOM 1310 N N . GLN A 1 183 ? 4.126 7.944 12.505 1.00 89.75 183 GLN A N 1
ATOM 1311 C CA . GLN A 1 183 ? 5.386 8.278 13.178 1.00 89.75 183 GLN A CA 1
ATOM 1312 C C . GLN A 1 183 ? 6.326 7.076 13.331 1.00 89.75 183 GLN A C 1
ATOM 1314 O O . GLN A 1 183 ? 7.541 7.249 13.357 1.00 89.75 183 GLN A O 1
ATOM 1319 N N . GLN A 1 184 ? 5.777 5.866 13.456 1.00 86.69 184 GLN A N 1
ATOM 1320 C CA . GLN A 1 184 ? 6.556 4.632 13.593 1.00 86.69 184 GLN A CA 1
ATOM 1321 C C . GLN A 1 184 ? 7.030 4.070 12.248 1.00 86.69 184 GLN A C 1
ATOM 1323 O O . GLN A 1 184 ? 7.998 3.310 12.203 1.00 86.69 184 GLN A O 1
ATOM 1328 N N . GLY A 1 185 ? 6.336 4.390 11.156 1.00 81.00 185 GLY A N 1
ATOM 1329 C CA . GLY A 1 185 ? 6.695 3.897 9.834 1.00 81.00 185 GLY A CA 1
ATOM 1330 C C . GLY A 1 185 ? 7.963 4.562 9.301 1.00 81.00 185 GLY A C 1
ATOM 1331 O O . GLY A 1 185 ? 8.217 5.745 9.518 1.00 81.00 185 GLY A O 1
ATOM 1332 N N . THR A 1 186 ? 8.776 3.800 8.571 1.00 77.81 186 THR A N 1
ATOM 1333 C CA . THR A 1 186 ? 9.893 4.370 7.812 1.00 77.81 186 THR A CA 1
ATOM 1334 C C . THR A 1 186 ? 9.333 4.993 6.541 1.00 77.81 186 THR A C 1
ATOM 1336 O O . THR A 1 186 ? 8.875 4.265 5.662 1.00 77.81 186 THR A O 1
ATOM 1339 N N . ALA A 1 187 ? 9.336 6.326 6.466 1.00 69.94 187 ALA A N 1
ATOM 1340 C CA . ALA A 1 187 ? 8.899 7.037 5.272 1.00 69.94 187 ALA A CA 1
ATOM 1341 C C . ALA A 1 187 ? 9.735 6.602 4.061 1.00 69.94 187 ALA A C 1
ATOM 1343 O O . ALA A 1 187 ? 10.966 6.549 4.139 1.00 69.94 187 ALA A O 1
ATOM 1344 N N . ALA A 1 188 ? 9.072 6.309 2.944 1.00 68.19 188 ALA A N 1
ATOM 1345 C CA . ALA A 1 188 ? 9.760 6.196 1.668 1.00 68.19 188 ALA A CA 1
ATOM 1346 C C . ALA A 1 188 ? 10.449 7.537 1.354 1.00 68.19 188 ALA A C 1
ATOM 1348 O O . ALA A 1 188 ? 9.855 8.605 1.538 1.00 68.19 188 ALA A O 1
ATOM 1349 N N . ASN A 1 189 ? 11.715 7.487 0.930 1.00 52.66 189 ASN A N 1
ATOM 1350 C CA . ASN A 1 189 ? 12.493 8.681 0.594 1.00 52.66 189 ASN A CA 1
ATOM 1351 C C . ASN A 1 189 ? 11.707 9.498 -0.458 1.00 52.66 189 ASN A C 1
ATOM 1353 O O . ASN A 1 189 ? 11.462 8.991 -1.546 1.00 52.66 189 ASN A O 1
ATOM 1357 N N . ASP A 1 190 ? 11.295 10.724 -0.115 1.00 53.72 190 ASP A N 1
ATOM 1358 C CA . ASP A 1 190 ? 10.566 11.706 -0.950 1.00 53.72 190 ASP A CA 1
ATOM 1359 C C . ASP A 1 190 ? 9.029 11.624 -1.095 1.00 53.72 190 ASP A C 1
ATOM 1361 O O . ASP A 1 190 ? 8.454 12.347 -1.915 1.00 53.72 190 ASP A O 1
ATOM 1365 N N . THR A 1 191 ? 8.295 10.867 -0.273 1.00 59.97 191 THR A N 1
ATOM 1366 C CA . THR A 1 191 ? 6.818 10.894 -0.368 1.00 59.97 191 THR A CA 1
ATOM 1367 C C . THR A 1 191 ? 6.147 11.982 0.475 1.00 59.97 191 THR A C 1
ATOM 1369 O O . THR A 1 191 ? 6.415 12.145 1.664 1.00 59.97 191 THR A O 1
ATOM 1372 N N . THR A 1 192 ? 5.194 12.692 -0.141 1.00 67.00 192 THR A N 1
ATOM 1373 C CA . THR A 1 192 ? 4.196 13.532 0.542 1.00 67.00 192 THR A CA 1
ATOM 1374 C C . THR A 1 192 ? 3.496 12.722 1.642 1.00 67.00 192 THR A C 1
ATOM 1376 O O . THR A 1 192 ? 3.128 11.574 1.374 1.00 67.00 192 THR A O 1
ATOM 1379 N N . PRO A 1 193 ? 3.278 13.281 2.850 1.00 79.38 193 PRO A N 1
ATOM 1380 C CA . PRO A 1 193 ? 2.616 12.557 3.930 1.00 79.38 193 PRO A CA 1
ATOM 1381 C C . PRO A 1 193 ? 1.240 12.029 3.490 1.00 79.38 193 PRO A C 1
ATOM 1383 O O . PRO A 1 193 ? 0.561 12.696 2.697 1.00 79.38 193 PRO A O 1
ATOM 1386 N N . PRO A 1 194 ? 0.801 10.863 4.007 1.00 87.44 194 PRO A N 1
ATOM 1387 C CA . PRO A 1 194 ? -0.495 10.297 3.669 1.00 87.44 194 PRO A CA 1
ATOM 1388 C C . PRO A 1 194 ? -1.621 11.293 3.917 1.00 87.44 194 PRO A C 1
ATOM 1390 O O . PRO A 1 194 ? -1.709 11.922 4.974 1.00 87.44 194 PRO A O 1
ATOM 1393 N N . LYS A 1 195 ? -2.530 11.413 2.952 1.00 91.75 195 LYS A N 1
ATOM 1394 C CA . LYS A 1 195 ? -3.724 12.239 3.116 1.00 91.75 195 LYS A CA 1
ATOM 1395 C C . LYS A 1 195 ? -4.770 11.461 3.903 1.00 91.75 195 LYS A C 1
ATOM 1397 O O . LYS A 1 195 ? -5.188 10.393 3.470 1.00 91.75 195 LYS A O 1
ATOM 1402 N N . ILE A 1 196 ? -5.271 12.012 5.002 1.00 95.25 196 ILE A N 1
ATOM 1403 C CA . ILE A 1 196 ? -6.450 11.451 5.671 1.00 95.25 196 ILE A CA 1
ATOM 1404 C C . ILE A 1 196 ? -7.710 11.986 4.984 1.00 95.25 196 ILE A C 1
ATOM 1406 O O . ILE A 1 196 ? -7.870 13.193 4.797 1.00 95.25 196 ILE A O 1
ATOM 1410 N N . GLN A 1 197 ? -8.616 11.085 4.612 1.00 96.56 197 GLN A N 1
ATOM 1411 C CA . GLN A 1 197 ? -9.943 11.415 4.110 1.00 96.56 197 GLN A CA 1
ATOM 1412 C C . GLN A 1 197 ? -11.005 10.808 5.025 1.00 96.56 197 GLN A C 1
ATOM 1414 O O . GLN A 1 197 ? -11.230 9.599 5.041 1.00 96.56 197 GLN A O 1
ATOM 1419 N N . GLU A 1 198 ? -11.712 11.654 5.760 1.00 95.56 198 GLU A N 1
ATOM 1420 C CA . GLU A 1 198 ? -12.846 11.211 6.563 1.00 95.56 198 GLU A CA 1
ATOM 1421 C C . GLU A 1 198 ? -14.093 11.049 5.692 1.00 95.56 198 GLU A C 1
ATOM 1423 O O . GLU A 1 198 ? -14.484 11.954 4.953 1.00 95.56 198 GLU A O 1
ATOM 1428 N N . VAL A 1 199 ? -14.744 9.894 5.800 1.00 94.69 199 VAL A N 1
ATOM 1429 C CA . VAL A 1 199 ? -16.015 9.606 5.132 1.00 94.69 199 VAL A CA 1
ATOM 1430 C C . VAL A 1 199 ? -17.096 9.423 6.196 1.00 94.69 199 VAL A C 1
ATOM 1432 O O . VAL A 1 199 ? -16.875 8.680 7.160 1.00 94.69 199 VAL A O 1
ATOM 1435 N N . PRO A 1 200 ? -18.278 10.055 6.049 1.00 93.56 200 PRO A N 1
ATOM 1436 C CA . PRO A 1 200 ? -19.365 9.905 7.007 1.00 93.56 200 PRO A CA 1
ATOM 1437 C C . PRO A 1 200 ? -19.688 8.435 7.281 1.00 93.56 200 PRO A C 1
ATOM 1439 O O . PRO A 1 200 ? -19.938 7.653 6.365 1.00 93.56 200 PRO A O 1
ATOM 1442 N N . TYR A 1 201 ? -19.693 8.062 8.557 1.00 93.88 201 TYR A N 1
ATOM 1443 C CA . TYR A 1 201 ? -20.069 6.716 8.965 1.00 93.88 201 TYR A CA 1
ATOM 1444 C C . TYR A 1 201 ? -21.573 6.504 8.794 1.00 93.88 201 TYR A C 1
ATOM 1446 O O . TYR A 1 201 ? -22.391 7.241 9.355 1.00 93.88 201 TYR A O 1
ATOM 1454 N N . LYS A 1 202 ? -21.944 5.461 8.049 1.00 92.31 202 LYS A N 1
ATOM 1455 C CA . LYS A 1 202 ? -23.337 5.058 7.873 1.00 92.31 202 LYS A CA 1
ATOM 1456 C C . LYS A 1 202 ? -23.735 4.098 8.991 1.00 92.31 202 LYS A C 1
ATOM 1458 O O . LYS A 1 202 ? -23.143 3.041 9.174 1.00 92.31 202 LYS A O 1
ATOM 1463 N N . LYS A 1 203 ? -24.786 4.426 9.743 1.00 87.12 203 LYS A N 1
ATOM 1464 C CA . LYS A 1 203 ? -25.289 3.523 10.788 1.00 87.12 203 LYS A CA 1
ATOM 1465 C C . LYS A 1 203 ? -25.664 2.166 10.173 1.00 87.12 203 LYS A C 1
ATOM 1467 O O . LYS A 1 203 ? -26.441 2.116 9.224 1.00 87.12 203 LYS A O 1
ATOM 1472 N N . GLY A 1 204 ? -25.114 1.087 10.728 1.00 85.88 204 GLY A N 1
ATOM 1473 C CA . GLY A 1 204 ? -25.326 -0.281 10.247 1.00 85.88 204 GLY A CA 1
ATOM 1474 C C . GLY A 1 204 ? -24.267 -0.784 9.260 1.00 85.88 204 GLY A C 1
ATOM 1475 O O . GLY A 1 204 ? -24.265 -1.977 8.973 1.00 85.88 204 GLY A O 1
ATOM 1476 N N . SER A 1 205 ? -23.351 0.065 8.775 1.00 89.44 205 SER A N 1
ATOM 1477 C CA . SER A 1 205 ? -22.154 -0.409 8.069 1.00 89.44 205 SER A CA 1
ATOM 1478 C C . SER A 1 205 ? -21.059 -0.810 9.055 1.00 89.44 205 SER A C 1
ATOM 1480 O O . SER A 1 205 ? -21.020 -0.331 10.188 1.00 89.44 205 SER A O 1
ATOM 1482 N N . LEU A 1 206 ? -20.138 -1.668 8.619 1.00 89.69 206 LEU A N 1
ATOM 1483 C CA . LEU A 1 206 ? -18.925 -1.947 9.381 1.00 89.69 206 LEU A CA 1
ATOM 1484 C C . LEU A 1 206 ? -18.027 -0.694 9.364 1.00 89.69 206 LEU A C 1
ATOM 1486 O O . LEU A 1 206 ? -17.771 -0.174 8.276 1.00 89.69 206 LEU A O 1
ATOM 1490 N N . PRO A 1 207 ? -17.562 -0.185 10.520 1.00 95.38 207 PRO A N 1
ATOM 1491 C CA . PRO A 1 207 ? -16.518 0.830 10.550 1.00 95.38 207 PRO A CA 1
ATOM 1492 C C . PRO A 1 207 ? -15.254 0.294 9.874 1.00 95.38 207 PRO A C 1
ATOM 1494 O O . PRO A 1 207 ? -14.930 -0.884 10.022 1.00 95.38 207 PRO A O 1
ATOM 1497 N N . TYR A 1 208 ? -14.542 1.128 9.127 1.00 95.31 208 TYR A N 1
ATOM 1498 C CA . TYR A 1 208 ? -13.361 0.678 8.398 1.00 95.31 208 TYR A CA 1
ATOM 1499 C C . TYR A 1 208 ? -12.333 1.789 8.215 1.00 95.31 208 TYR A C 1
ATOM 1501 O O . TYR A 1 208 ? -12.636 2.985 8.293 1.00 95.31 208 TYR A O 1
ATOM 1509 N N . LEU A 1 209 ? -11.119 1.349 7.917 1.00 95.94 209 LEU A N 1
ATOM 1510 C CA . LEU A 1 209 ? -10.042 2.158 7.383 1.00 95.94 209 LEU A CA 1
ATOM 1511 C C . LEU A 1 209 ? -9.604 1.560 6.045 1.00 95.94 209 LEU A C 1
ATOM 1513 O O . LEU A 1 209 ? -9.563 0.342 5.896 1.00 95.94 209 LEU A O 1
ATOM 1517 N N . ARG A 1 210 ? -9.296 2.395 5.057 1.00 95.81 210 ARG A N 1
ATOM 1518 C CA . ARG A 1 210 ? -8.741 1.949 3.777 1.00 95.81 210 ARG A CA 1
ATOM 1519 C C . ARG A 1 210 ? -7.497 2.747 3.452 1.00 95.81 210 ARG A C 1
ATOM 1521 O O . ARG A 1 210 ? -7.581 3.960 3.313 1.00 95.81 210 ARG A O 1
ATOM 1528 N N . VAL A 1 211 ? -6.377 2.063 3.271 1.00 94.31 211 VAL A N 1
ATOM 1529 C CA . VAL A 1 211 ? -5.157 2.656 2.715 1.00 94.31 211 VAL A CA 1
ATOM 1530 C C . VAL A 1 211 ? -5.165 2.401 1.217 1.00 94.31 211 VAL A C 1
ATOM 1532 O O . VAL A 1 211 ? -5.377 1.266 0.799 1.00 94.31 211 VAL A O 1
ATOM 1535 N N . GLN A 1 212 ? -4.970 3.425 0.397 1.00 93.38 212 GLN A N 1
ATOM 1536 C CA . GLN A 1 212 ? -4.955 3.274 -1.058 1.00 93.38 212 GLN A CA 1
ATOM 1537 C C . GLN A 1 212 ? -4.031 4.301 -1.721 1.00 93.38 212 GLN A C 1
ATOM 1539 O O . GLN A 1 212 ? -3.764 5.339 -1.111 1.00 93.38 212 GLN A O 1
ATOM 1544 N N . PRO A 1 213 ? -3.593 4.077 -2.971 1.00 89.19 213 PRO A N 1
ATOM 1545 C CA . PRO A 1 213 ? -2.954 5.118 -3.769 1.00 89.19 213 PRO A CA 1
ATOM 1546 C C . PRO A 1 213 ? -3.855 6.350 -3.897 1.00 89.19 213 PRO A C 1
ATOM 1548 O O . PRO A 1 213 ? -5.070 6.218 -4.081 1.00 89.19 213 PRO A O 1
ATOM 1551 N N . THR A 1 214 ? -3.274 7.544 -3.823 1.00 88.81 214 THR A N 1
ATOM 1552 C CA . THR A 1 214 ? -3.996 8.808 -4.036 1.00 88.81 214 THR A CA 1
ATOM 1553 C C . THR A 1 214 ? -4.491 8.920 -5.475 1.00 88.81 214 THR A C 1
ATOM 1555 O O . THR A 1 214 ? -5.630 9.330 -5.701 1.00 88.81 214 THR A O 1
ATOM 1558 N N . ASP A 1 215 ? -3.679 8.498 -6.446 1.00 86.56 215 ASP A N 1
ATOM 1559 C CA . ASP A 1 215 ? -4.124 8.363 -7.829 1.00 86.56 215 ASP A CA 1
ATOM 1560 C C . ASP A 1 215 ? -4.895 7.049 -8.011 1.00 86.56 215 ASP A C 1
ATOM 1562 O O . ASP A 1 215 ? -4.322 5.980 -8.218 1.00 86.56 215 ASP A O 1
ATOM 1566 N N . GLN A 1 216 ? -6.221 7.126 -7.915 1.00 85.94 216 GLN A N 1
ATOM 1567 C CA . GLN A 1 216 ? -7.104 6.010 -8.254 1.00 85.94 216 GLN A CA 1
ATOM 1568 C C . GLN A 1 216 ? -7.433 5.949 -9.754 1.00 85.94 216 GLN A C 1
ATOM 1570 O O . GLN A 1 216 ? -7.936 4.921 -10.207 1.00 85.94 216 GLN A O 1
ATOM 1575 N N . GLN A 1 217 ? -7.153 7.003 -10.534 1.00 84.75 217 GLN A N 1
ATOM 1576 C CA . GLN A 1 217 ? -7.479 7.048 -11.964 1.00 84.75 217 GLN A CA 1
ATOM 1577 C C . GLN A 1 217 ? -6.692 6.004 -12.757 1.00 84.75 217 GLN A C 1
ATOM 1579 O O . GLN A 1 217 ? -7.225 5.466 -13.725 1.00 84.75 217 GLN A O 1
ATOM 1584 N N . GLN A 1 218 ? -5.501 5.616 -12.285 1.00 80.38 218 GLN A N 1
ATOM 1585 C CA . GLN A 1 218 ? -4.701 4.536 -12.880 1.00 80.38 218 GLN A CA 1
ATOM 1586 C C . GLN A 1 218 ? -5.448 3.188 -13.021 1.00 80.38 218 GLN A C 1
ATOM 1588 O O . GLN A 1 218 ? -5.043 2.355 -13.831 1.00 80.38 218 GLN A O 1
ATOM 1593 N N . PHE A 1 219 ? -6.539 2.966 -12.272 1.00 84.19 219 PHE A N 1
ATOM 1594 C CA . PHE A 1 219 ? -7.353 1.740 -12.320 1.00 84.19 219 PHE A CA 1
ATOM 1595 C C . PHE A 1 219 ? -8.636 1.862 -13.162 1.00 84.19 219 PHE A C 1
ATOM 1597 O O . PHE A 1 219 ? -9.404 0.903 -13.250 1.00 84.19 219 PHE A O 1
ATOM 1604 N N . HIS A 1 220 ? -8.906 3.031 -13.747 1.00 71.06 220 HIS A N 1
ATOM 1605 C CA . HIS A 1 220 ? -10.095 3.312 -14.551 1.00 71.06 220 HIS A CA 1
ATOM 1606 C C . HIS A 1 220 ? -9.692 3.449 -16.027 1.00 71.06 220 HIS A C 1
ATOM 1608 O O . HIS A 1 220 ? -9.528 4.559 -16.527 1.00 71.06 220 HIS A O 1
ATOM 1614 N N . ALA A 1 221 ? -9.498 2.316 -16.709 1.00 56.53 221 ALA A N 1
ATOM 1615 C CA . ALA A 1 221 ? -9.092 2.241 -18.117 1.00 56.53 221 ALA A CA 1
ATOM 1616 C C . ALA A 1 221 ? -10.051 1.410 -18.977 1.00 56.53 221 ALA A C 1
ATOM 1618 O O . ALA A 1 221 ? -10.650 0.447 -18.451 1.00 56.53 221 ALA A O 1
#

Solvent-accessible surface area (backbone atoms only — not comparable to full-atom values): 11283 Å² total; per-residue (Å²): 142,85,67,70,66,61,56,51,51,54,49,51,60,50,47,56,62,49,60,35,70,66,92,39,66,78,49,51,18,42,28,33,52,32,13,50,52,22,18,48,52,23,18,52,50,32,26,50,51,30,49,75,71,70,47,52,75,68,60,17,50,56,39,13,54,47,23,17,39,40,20,19,39,54,17,26,51,53,16,34,50,50,52,32,49,52,52,46,54,49,46,58,60,42,57,75,52,81,44,57,66,48,75,44,70,36,56,34,73,46,59,44,61,84,69,45,83,43,78,42,79,28,63,53,29,38,39,37,47,44,57,66,69,48,59,75,69,65,34,66,54,59,43,49,51,40,16,48,51,18,18,53,36,31,42,36,46,39,50,20,30,37,39,39,25,46,57,77,92,50,38,66,60,54,53,51,34,26,50,52,9,43,72,70,24,64,63,30,87,81,47,65,79,54,42,79,41,82,44,88,53,57,91,90,58,82,28,32,38,32,39,24,54,58,73,59,64,61,54,70,125

Foldseek 3Di:
DPDPVVVVVVVLVVVLVVVCVPPNPCFLAQLSVQLSVQLSCQLVVQLVVCVVVVHDPVVSNVSSNLRSQQRSVVRNQVRQVVQVVLVVVLQVVLVVLVWDKDWDWFWFWDAHSVRDIDIDIGTFKMKTFQAPVCLVVVPPSSLVNLLSLLLSCQCGSHAKEKEWADPPVSVVVSVVSSVNSVVPHDGRPDYDRYHYHYDYHDPPDTTMIMIGGPPNVSRVD

Nearest PDB structures (foldseek):
  3cb2-assembly1_A  TM=4.761E-01  e=4.663E-01  unclassified
  2z1u-assembly1_A-2  TM=3.869E-01  e=2.602E-01  Nitratidesulfovibrio vulgaris str. Hildenborough
  7l05-assembly1_D  TM=4.578E-01  e=9.955E-01  Sus scrofa
  2rb9-assembly2_C  TM=4.114E-01  e=6.618E-01  Escherichia coli O157:H7
  2z1t-assembly1_A-2  TM=2.889E-01  e=2.184E-01  Nitratidesulfovibrio vulgaris str. Hildenborough

Secondary structure (DSSP, 8-state):
--SHHHHHHHHHHHHHHHHTTSS----SSHHHHHHHHHHHHHHHHHHHHHHHTT--HHHHHHHHHHHHHHHHHHHHHHHHHHHHHHHHHHHHHHHTTT--EEEEEEEEEEE-TTS-EEEEEEEEEEEEE--HHHHHHT-HHHHHHHHHHHHHHHHSSS-EEEEEE--HHHHHHHHHHHHHHHHHS-PPTTPPPPEEEE-PPPTTSPPEEEEEES--GGG--